Protein AF-A0A813GCQ0-F1 (afdb_monomer_lite)

Structure (mmCIF, N/CA/C/O backbone):
data_AF-A0A813GCQ0-F1
#
_entry.id   AF-A0A813GCQ0-F1
#
loop_
_atom_site.group_PDB
_atom_site.id
_atom_site.type_symbol
_atom_site.label_atom_id
_atom_site.label_alt_id
_atom_site.label_comp_id
_atom_site.label_asym_id
_atom_site.label_entity_id
_atom_site.label_seq_id
_atom_site.pdbx_PDB_ins_code
_atom_site.Cartn_x
_atom_site.Cartn_y
_atom_site.Cartn_z
_atom_site.occupancy
_atom_site.B_iso_or_equiv
_atom_site.auth_seq_id
_atom_site.auth_comp_id
_atom_site.auth_asym_id
_atom_site.auth_atom_id
_atom_site.pdbx_PDB_model_num
ATOM 1 N N . ASP A 1 1 ? -28.376 -13.757 7.337 1.00 57.03 1 ASP A N 1
ATOM 2 C CA . ASP A 1 1 ? -27.188 -14.493 6.853 1.00 57.03 1 ASP A CA 1
ATOM 3 C C . ASP A 1 1 ? -27.059 -15.807 7.629 1.00 57.03 1 ASP A C 1
ATOM 5 O O . ASP A 1 1 ? -27.236 -15.812 8.843 1.00 57.03 1 ASP A O 1
ATOM 9 N N . ARG A 1 2 ? -26.831 -16.927 6.934 1.00 38.94 2 ARG A N 1
ATOM 10 C CA . ARG A 1 2 ? -26.766 -18.292 7.493 1.00 38.94 2 ARG A CA 1
ATOM 11 C C . ARG A 1 2 ? -25.632 -18.445 8.514 1.00 38.94 2 ARG A C 1
ATOM 13 O O . ARG A 1 2 ? -25.775 -19.207 9.463 1.00 38.94 2 ARG A O 1
ATOM 20 N N . ARG A 1 3 ? -24.556 -17.673 8.347 1.00 41.66 3 ARG A N 1
ATOM 21 C CA . ARG A 1 3 ? -23.401 -17.638 9.250 1.00 41.66 3 ARG A CA 1
ATOM 22 C C . ARG A 1 3 ? -23.733 -17.017 10.609 1.00 41.66 3 ARG A C 1
ATOM 24 O O . ARG A 1 3 ? -23.455 -17.623 11.634 1.00 41.66 3 ARG A O 1
ATOM 31 N N . VAL A 1 4 ? -24.457 -15.896 10.604 1.00 43.72 4 VAL A N 1
ATOM 32 C CA . VAL A 1 4 ? -24.939 -15.216 11.823 1.00 43.72 4 VAL A CA 1
ATOM 33 C C . VAL A 1 4 ? -25.852 -16.133 12.648 1.00 43.72 4 VAL A C 1
ATOM 35 O O . VAL A 1 4 ? -25.786 -16.154 13.873 1.00 43.72 4 VAL A O 1
ATOM 38 N N . ARG A 1 5 ? -26.680 -16.948 11.979 1.00 46.12 5 ARG A N 1
ATOM 39 C CA . ARG A 1 5 ? -27.551 -17.934 12.643 1.00 46.12 5 ARG A CA 1
ATOM 40 C C . ARG A 1 5 ? -26.760 -19.043 13.343 1.00 46.12 5 ARG A C 1
ATOM 42 O O . ARG A 1 5 ? -27.151 -19.475 14.425 1.00 46.12 5 ARG A O 1
ATOM 49 N N . GLN A 1 6 ? -25.669 -19.496 12.728 1.00 47.28 6 GLN A N 1
ATOM 50 C CA . GLN A 1 6 ? -24.802 -20.537 13.274 1.00 47.28 6 GLN A CA 1
ATOM 51 C C . GLN A 1 6 ? -24.020 -20.016 14.487 1.00 47.28 6 GLN A C 1
ATOM 53 O O . GLN A 1 6 ? -24.093 -20.613 15.557 1.00 47.28 6 GLN A O 1
ATOM 58 N N . GLU A 1 7 ? -23.383 -18.850 14.353 1.00 47.50 7 GLU A N 1
ATOM 59 C CA . GLU A 1 7 ? -22.634 -18.188 15.431 1.00 47.50 7 GLU A CA 1
ATOM 60 C C . GLU A 1 7 ? -23.537 -17.914 16.649 1.00 47.50 7 GLU A C 1
ATOM 62 O O . GLU A 1 7 ? -23.169 -18.223 17.782 1.00 47.50 7 GLU A O 1
ATOM 67 N N . TRP A 1 8 ? -24.775 -17.458 16.427 1.00 48.12 8 TRP A N 1
ATOM 68 C CA . TRP A 1 8 ? -25.765 -17.273 17.494 1.0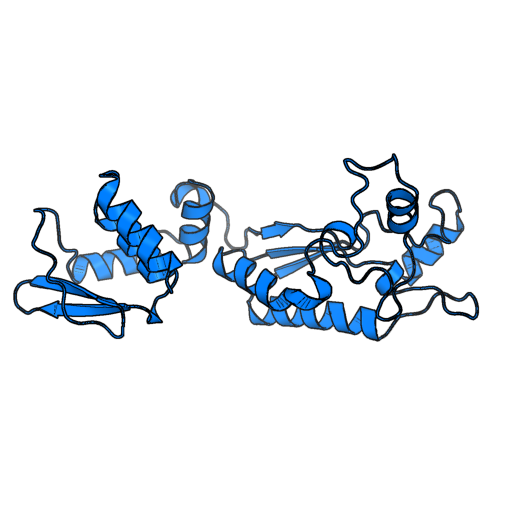0 48.12 8 TRP A CA 1
ATOM 69 C C . TRP A 1 8 ? -26.169 -18.583 18.189 1.00 48.12 8 TRP A C 1
ATOM 71 O O . TRP A 1 8 ? -26.258 -18.648 19.418 1.00 48.12 8 TRP A O 1
ATOM 81 N N . SER A 1 9 ? -26.400 -19.649 17.417 1.00 48.00 9 SER A N 1
ATOM 82 C CA . SER A 1 9 ? -26.751 -20.964 17.965 1.00 48.00 9 SER A CA 1
ATOM 83 C C . SER A 1 9 ? -25.602 -21.603 18.750 1.00 48.00 9 SER A C 1
ATOM 85 O O . SER A 1 9 ? -25.854 -22.393 19.664 1.00 48.00 9 SER A O 1
ATOM 87 N N . ASP A 1 10 ? -24.357 -21.298 18.397 1.00 47.69 10 ASP A N 1
ATOM 88 C CA . ASP A 1 10 ? -23.161 -21.825 19.053 1.00 47.69 10 ASP A CA 1
ATOM 89 C C . ASP A 1 10 ? -22.858 -21.053 20.349 1.00 47.69 10 ASP A C 1
ATOM 91 O O . ASP A 1 10 ? -22.583 -21.667 21.382 1.00 47.69 10 ASP A O 1
ATOM 95 N N . LEU A 1 11 ? -23.073 -19.733 20.353 1.00 47.59 11 LEU A N 1
ATOM 96 C CA . LEU A 1 11 ? -23.010 -18.878 21.548 1.00 47.59 11 LEU A CA 1
ATOM 97 C C . LEU A 1 11 ? -24.046 -19.265 22.613 1.00 47.59 11 LEU A C 1
ATOM 99 O O . LEU A 1 11 ? -23.741 -19.277 23.803 1.00 47.59 11 LEU A O 1
ATOM 103 N N . ARG A 1 12 ? -25.264 -19.642 22.201 1.00 45.62 12 ARG A N 1
ATOM 104 C CA . ARG A 1 12 ? -26.314 -20.112 23.123 1.00 45.62 12 ARG A CA 1
ATOM 105 C C . ARG A 1 12 ? -25.971 -21.445 23.795 1.00 45.62 12 ARG A C 1
ATOM 107 O O . ARG A 1 12 ? -26.449 -21.710 24.894 1.00 45.62 12 ARG A O 1
ATOM 114 N N . ARG A 1 13 ? -25.191 -22.295 23.120 1.00 44.44 13 ARG A N 1
ATOM 115 C CA . ARG A 1 13 ? -24.854 -23.655 23.574 1.00 44.44 13 ARG A CA 1
ATOM 116 C C . ARG A 1 13 ? -23.593 -23.721 24.432 1.00 44.44 13 ARG A C 1
ATOM 118 O O . ARG A 1 13 ? -23.454 -24.672 25.191 1.00 44.44 13 ARG A O 1
ATOM 125 N N . SER A 1 14 ? -22.696 -22.742 24.336 1.00 41.06 14 SER A N 1
ATOM 126 C CA . SER A 1 14 ? -21.389 -22.790 25.003 1.00 41.06 14 SER A CA 1
ATOM 127 C C . SER A 1 14 ? -21.430 -22.499 26.508 1.00 41.06 14 SER A C 1
ATOM 129 O O . SER A 1 14 ? -20.456 -22.780 27.199 1.00 41.06 14 SER A O 1
ATOM 131 N N . GLY A 1 15 ? -22.518 -21.918 27.031 1.00 37.12 15 GLY A N 1
ATOM 132 C CA . GLY A 1 15 ? -22.638 -21.546 28.450 1.00 37.12 15 GLY A CA 1
ATOM 133 C C . GLY A 1 15 ? -21.629 -20.485 28.926 1.00 37.12 15 GLY A C 1
ATOM 134 O O . GLY A 1 15 ? -21.609 -20.141 30.104 1.00 37.12 15 GLY A O 1
ATOM 135 N N . LEU A 1 16 ? -20.808 -19.945 28.021 1.00 32.59 16 LEU A N 1
ATOM 136 C CA . LEU A 1 16 ? -19.696 -19.032 28.288 1.00 32.59 16 LEU A CA 1
ATOM 137 C C . LEU A 1 16 ? -20.130 -17.563 28.179 1.00 32.59 16 LEU A C 1
ATOM 139 O O . LEU A 1 16 ? -19.500 -16.801 27.455 1.00 32.59 16 LEU A O 1
ATOM 143 N N . ILE A 1 17 ? -21.227 -17.137 28.821 1.00 37.31 17 ILE A N 1
ATOM 144 C CA . ILE A 1 17 ? -21.676 -15.734 28.707 1.00 37.31 17 ILE A CA 1
ATOM 145 C C . ILE A 1 17 ? -22.359 -15.216 29.984 1.00 37.31 17 ILE A C 1
ATOM 147 O O . ILE A 1 17 ? -23.406 -15.713 30.391 1.00 37.31 17 ILE A O 1
ATOM 151 N N . GLY A 1 18 ? -21.828 -14.119 30.539 1.00 38.91 18 GLY A N 1
ATOM 152 C CA . GLY A 1 18 ? -22.625 -13.114 31.250 1.00 38.91 18 GLY A CA 1
ATOM 153 C C . GLY A 1 18 ? -23.275 -12.179 30.222 1.00 38.91 18 GLY A C 1
ATOM 154 O O . GLY A 1 18 ? -22.573 -11.535 29.444 1.00 38.91 18 GLY A O 1
ATOM 155 N N . ALA A 1 19 ? -24.609 -12.156 30.175 1.00 40.66 19 ALA A N 1
ATOM 156 C CA . ALA A 1 19 ? -25.432 -11.727 29.033 1.00 40.66 19 ALA A CA 1
ATOM 157 C C . ALA A 1 19 ? -25.171 -10.315 28.449 1.00 40.66 19 ALA A C 1
ATOM 159 O O . ALA A 1 19 ? -25.530 -10.059 27.303 1.00 40.66 19 ALA A O 1
ATOM 160 N N . GLY A 1 20 ? -24.538 -9.394 29.181 1.00 38.97 20 GLY A N 1
ATOM 161 C CA . GLY A 1 20 ? -24.431 -7.987 28.768 1.00 38.97 20 GLY A CA 1
ATOM 162 C C . GLY A 1 20 ? -23.357 -7.671 27.717 1.00 38.97 20 GLY A C 1
ATOM 163 O O . GLY A 1 20 ? -23.578 -6.835 26.843 1.00 38.97 20 GLY A O 1
ATOM 164 N N . ALA A 1 21 ? -22.192 -8.323 27.770 1.00 38.59 21 ALA A N 1
ATOM 165 C CA . ALA A 1 21 ? -21.027 -7.891 26.985 1.00 38.59 21 ALA A CA 1
ATOM 166 C C . ALA A 1 21 ? -21.119 -8.265 25.494 1.00 38.59 21 ALA A C 1
ATOM 168 O O . ALA A 1 21 ? -20.675 -7.511 24.632 1.00 38.59 21 ALA A O 1
ATOM 169 N N . ILE A 1 22 ? -21.742 -9.404 25.183 1.00 40.59 22 ILE A N 1
ATOM 170 C CA . ILE A 1 22 ? -21.820 -9.929 23.811 1.00 40.59 22 ILE A CA 1
ATOM 171 C C . ILE A 1 22 ? -23.062 -9.409 23.069 1.00 40.59 22 ILE A C 1
ATOM 173 O O . ILE A 1 22 ? -23.011 -9.202 21.860 1.00 40.59 22 ILE A O 1
ATOM 177 N N . ILE A 1 23 ? -24.154 -9.085 23.771 1.00 42.75 23 ILE A N 1
ATOM 178 C CA . ILE A 1 23 ? -25.283 -8.360 23.158 1.00 42.75 23 ILE A CA 1
ATOM 179 C C . ILE A 1 23 ? -24.828 -6.958 22.726 1.00 42.75 23 ILE A C 1
ATOM 181 O O . ILE A 1 23 ? -25.130 -6.529 21.615 1.00 42.75 23 ILE A O 1
ATOM 185 N N . LYS A 1 24 ? -24.007 -6.288 23.549 1.00 47.59 24 LYS A N 1
ATOM 186 C CA . LYS A 1 24 ? -23.341 -5.026 23.187 1.00 47.59 24 LYS A CA 1
ATOM 187 C C . LYS A 1 24 ? -22.472 -5.177 2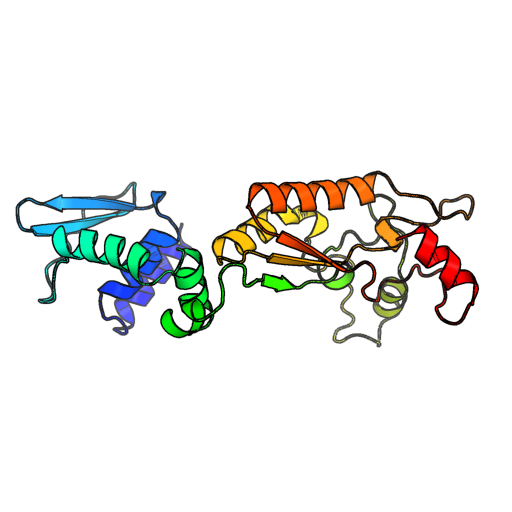1.928 1.00 47.59 24 LYS A C 1
ATOM 189 O O . LYS A 1 24 ? -22.493 -4.305 21.071 1.00 47.59 24 LYS A O 1
ATOM 194 N N . HIS A 1 25 ? -21.761 -6.297 21.796 1.00 45.44 25 HIS A N 1
ATOM 195 C CA . HIS A 1 25 ? -20.908 -6.624 20.648 1.00 45.44 25 HIS A CA 1
ATOM 196 C C . HIS A 1 25 ? -21.705 -6.821 19.341 1.00 45.44 25 HIS A C 1
ATOM 198 O O . HIS A 1 25 ? -21.371 -6.220 18.325 1.00 45.44 25 HIS A O 1
ATOM 204 N N . LEU A 1 26 ? -22.813 -7.571 19.378 1.00 45.56 26 LEU A N 1
ATOM 205 C CA . LEU A 1 26 ? -23.649 -7.849 18.197 1.00 45.56 26 LEU A CA 1
ATOM 206 C C . LEU A 1 26 ? -24.415 -6.620 17.682 1.00 45.56 26 LEU A C 1
ATOM 208 O O . LEU A 1 26 ? -24.592 -6.463 16.473 1.00 45.56 26 LEU A O 1
ATOM 212 N N . LEU A 1 27 ? -24.845 -5.738 18.588 1.00 46.66 27 LEU A N 1
ATOM 213 C CA . LEU A 1 27 ? -25.537 -4.495 18.234 1.00 46.66 27 LEU A CA 1
ATOM 214 C C . LEU A 1 27 ? -24.598 -3.455 17.604 1.00 46.66 27 LEU A C 1
ATOM 216 O O . LEU A 1 27 ? -25.033 -2.695 16.742 1.00 46.66 27 LEU A O 1
ATOM 220 N N . LEU A 1 28 ? -23.319 -3.442 17.999 1.00 44.94 28 LEU A N 1
ATOM 221 C CA . LEU A 1 28 ? -22.308 -2.537 17.443 1.00 44.94 28 LEU A CA 1
ATOM 222 C C . LEU A 1 28 ? -21.855 -2.949 16.037 1.00 44.94 28 LEU A C 1
ATOM 224 O O . LEU A 1 28 ? -21.635 -2.083 15.197 1.00 44.94 28 LEU A O 1
ATOM 228 N N . GLU A 1 29 ? -21.734 -4.249 15.759 1.00 42.38 29 GLU A N 1
ATOM 229 C CA . GLU A 1 29 ? -21.274 -4.714 14.444 1.00 42.38 29 GLU A CA 1
ATOM 230 C C . GLU A 1 29 ? -22.333 -4.586 13.341 1.00 42.38 29 GLU A C 1
ATOM 232 O O . GLU A 1 29 ? -21.984 -4.413 12.173 1.00 42.38 29 GLU A O 1
ATOM 237 N N . ARG A 1 30 ? -23.631 -4.703 13.668 1.00 46.38 30 ARG A N 1
ATOM 238 C CA . ARG A 1 30 ? -24.722 -4.668 12.672 1.00 46.38 30 ARG A CA 1
ATOM 239 C C . ARG A 1 30 ? -25.983 -3.982 13.214 1.00 46.38 30 ARG A C 1
ATOM 241 O O . ARG A 1 30 ? -27.009 -4.648 13.367 1.00 46.38 30 ARG A O 1
ATOM 248 N N . PRO A 1 31 ? -25.961 -2.656 13.438 1.00 45.19 31 PRO A N 1
ATOM 249 C CA . PRO A 1 31 ? -27.061 -1.936 14.089 1.00 45.19 31 PRO A CA 1
ATOM 250 C C . PRO A 1 31 ? -28.399 -2.047 13.342 1.00 45.19 31 PRO A C 1
ATOM 252 O O . PRO A 1 31 ? -29.451 -2.089 13.965 1.00 45.19 31 PRO A O 1
ATOM 255 N N . ASN A 1 32 ? -28.374 -2.190 12.013 1.00 46.56 32 ASN A N 1
ATOM 256 C CA . ASN A 1 32 ? -29.586 -2.257 11.186 1.00 46.56 32 ASN A CA 1
ATOM 257 C C . ASN A 1 32 ? -30.177 -3.672 11.052 1.00 46.56 32 ASN A C 1
ATOM 259 O O . ASN A 1 32 ? -31.209 -3.851 10.409 1.00 46.56 32 ASN A O 1
ATOM 263 N N . ALA A 1 33 ? -29.513 -4.695 11.600 1.00 44.81 33 ALA A N 1
ATOM 264 C CA . ALA A 1 33 ? -30.007 -6.071 11.559 1.00 44.81 33 ALA A CA 1
ATOM 265 C C . ALA A 1 33 ? -30.985 -6.384 12.705 1.00 44.81 33 ALA A C 1
ATOM 267 O O . ALA A 1 33 ? -31.605 -7.453 12.690 1.00 44.81 33 ALA A O 1
ATOM 268 N N . PHE A 1 34 ? -31.128 -5.470 13.675 1.00 51.16 34 PHE A N 1
ATOM 269 C CA . PHE A 1 34 ? -31.873 -5.702 14.906 1.00 51.16 34 PHE A CA 1
ATOM 270 C C . PHE A 1 34 ? -32.824 -4.544 15.256 1.00 51.16 34 PHE A C 1
ATOM 272 O O . PHE A 1 34 ? -32.435 -3.382 15.239 1.00 51.16 34 PHE A O 1
ATOM 279 N N . GLU A 1 35 ? -34.062 -4.872 15.627 1.00 49.00 35 GLU A N 1
ATOM 280 C CA . GLU A 1 35 ? -35.031 -3.970 16.259 1.00 49.00 35 GLU A CA 1
ATOM 281 C C . GLU A 1 35 ? -35.033 -4.215 17.770 1.00 49.00 35 GLU A C 1
ATOM 283 O O . GLU A 1 35 ? -35.153 -5.355 18.219 1.00 49.00 35 GLU A O 1
ATOM 288 N N . ILE A 1 36 ? -34.910 -3.153 18.565 1.00 51.84 36 ILE A N 1
ATOM 289 C CA . ILE A 1 36 ? -34.960 -3.231 20.028 1.00 51.84 36 ILE A CA 1
ATOM 290 C C . ILE A 1 36 ? -36.237 -2.539 20.489 1.00 51.84 36 ILE A C 1
ATOM 292 O O . ILE A 1 36 ? -36.445 -1.367 20.176 1.00 51.84 36 ILE A O 1
ATOM 296 N N . SER A 1 37 ? -37.081 -3.244 21.241 1.00 46.72 37 SER A N 1
ATOM 297 C CA . SER A 1 37 ? -38.286 -2.666 21.835 1.00 46.72 37 SER A CA 1
ATOM 298 C C . SER A 1 37 ? -38.324 -2.905 23.341 1.00 46.72 37 SER A C 1
ATOM 300 O O . SER A 1 37 ? -37.862 -3.932 23.839 1.00 46.72 37 SER A O 1
ATOM 302 N N . ASN A 1 38 ? -38.828 -1.915 24.072 1.00 45.19 38 ASN A N 1
ATOM 303 C CA . ASN A 1 38 ? -38.954 -1.963 25.523 1.00 45.19 38 ASN A CA 1
ATOM 304 C C . ASN A 1 38 ? -40.437 -2.026 25.874 1.00 45.19 38 ASN A C 1
ATOM 306 O O . ASN A 1 38 ? -41.187 -1.102 25.557 1.00 45.19 38 ASN A O 1
ATOM 310 N N . GLU A 1 39 ? -40.857 -3.105 26.524 1.00 47.50 39 GLU A N 1
ATOM 311 C CA . GLU A 1 39 ? -42.224 -3.238 27.013 1.00 47.50 39 GLU A CA 1
ATOM 312 C C . GLU A 1 39 ? -42.411 -2.468 28.326 1.00 47.50 39 GLU A C 1
ATOM 314 O O . GLU A 1 39 ? -41.485 -2.306 29.124 1.00 47.50 39 GLU A O 1
ATOM 319 N N . ALA A 1 40 ? -43.644 -2.024 28.593 1.00 39.97 40 ALA A N 1
ATOM 320 C CA . ALA A 1 40 ? -44.000 -1.292 29.815 1.00 39.97 40 ALA A CA 1
ATOM 321 C C . ALA A 1 40 ? -43.742 -2.089 31.115 1.00 39.97 40 ALA A C 1
ATOM 323 O O . ALA A 1 40 ? -43.724 -1.522 32.203 1.00 39.97 40 ALA A O 1
ATOM 324 N N . THR A 1 41 ? -43.524 -3.400 30.998 1.00 43.34 41 THR A N 1
ATOM 325 C CA . THR A 1 41 ? -43.173 -4.339 32.072 1.00 43.34 41 THR A CA 1
ATOM 326 C C . THR A 1 41 ? -41.687 -4.307 32.453 1.00 43.34 41 THR A C 1
ATOM 328 O O . THR A 1 41 ? -41.294 -4.993 33.392 1.00 43.34 41 THR A O 1
ATOM 331 N N . GLY A 1 42 ? -40.857 -3.522 31.755 1.00 41.81 42 GLY A N 1
ATOM 332 C CA . GLY A 1 42 ? -39.402 -3.472 31.951 1.00 41.81 42 GLY A CA 1
ATOM 333 C C . GLY A 1 42 ? -38.640 -4.546 31.170 1.00 41.81 42 GLY A C 1
ATOM 334 O O . GLY A 1 42 ? -37.420 -4.632 31.267 1.00 41.81 42 GLY A O 1
ATOM 335 N N . GLN A 1 43 ? -39.335 -5.354 30.372 1.00 39.25 43 GLN A N 1
ATOM 336 C CA . GLN A 1 43 ? -38.724 -6.385 29.547 1.00 39.25 43 GLN A CA 1
ATOM 337 C C . GLN A 1 43 ? -38.232 -5.782 28.220 1.00 39.25 43 GLN A C 1
ATOM 339 O O . GLN A 1 43 ? -39.008 -5.186 27.472 1.00 39.25 43 GLN A O 1
ATOM 344 N N . THR A 1 44 ? -36.938 -5.931 27.922 1.00 43.25 44 THR A N 1
ATOM 345 C CA . THR A 1 44 ? -36.359 -5.542 26.625 1.00 43.25 44 THR A CA 1
ATOM 346 C C . THR A 1 44 ? -36.363 -6.734 25.676 1.00 43.25 44 THR A C 1
ATOM 348 O O . THR A 1 44 ? -35.818 -7.796 25.992 1.00 43.25 44 THR A O 1
ATOM 351 N N . THR A 1 45 ? -36.935 -6.555 24.490 1.00 46.66 45 THR A N 1
ATOM 352 C CA . THR A 1 45 ? -36.929 -7.545 23.413 1.00 46.66 45 THR A CA 1
ATOM 353 C C . THR A 1 45 ? -36.013 -7.069 22.286 1.00 46.66 45 THR A C 1
ATOM 355 O O . THR A 1 45 ? -36.033 -5.906 21.885 1.00 46.66 45 THR A O 1
ATOM 358 N N . VAL A 1 46 ? -35.161 -7.971 21.795 1.00 47.22 46 VAL A N 1
ATOM 359 C CA . VAL A 1 46 ? -34.280 -7.732 20.644 1.00 47.22 46 VAL A CA 1
ATOM 360 C C . VAL A 1 46 ? -34.716 -8.677 19.534 1.00 47.22 46 VAL A C 1
ATOM 362 O O . VAL A 1 46 ? -34.742 -9.895 19.723 1.00 47.22 46 VAL A O 1
ATOM 365 N N . ARG A 1 47 ? -35.075 -8.121 18.382 1.00 48.84 47 ARG A N 1
ATOM 366 C CA . ARG A 1 47 ? -35.637 -8.830 17.235 1.00 48.84 47 ARG A CA 1
ATOM 367 C C . ARG A 1 47 ? -34.693 -8.726 16.048 1.00 48.84 47 ARG A C 1
ATOM 369 O O . ARG A 1 47 ? -34.199 -7.649 15.759 1.00 48.84 47 ARG A O 1
ATOM 376 N N . LEU A 1 48 ? -34.476 -9.821 15.325 1.00 45.81 48 LEU A N 1
ATOM 377 C CA . LEU A 1 48 ? -33.846 -9.766 14.004 1.00 45.81 48 LEU A CA 1
ATOM 378 C C . LEU A 1 48 ? -34.889 -9.283 12.984 1.00 45.81 48 LEU A C 1
ATOM 380 O O . LEU A 1 48 ? -35.986 -9.847 12.923 1.00 45.81 48 LEU A O 1
ATOM 384 N N . VAL A 1 49 ? -34.575 -8.266 12.184 1.00 46.31 49 VAL A N 1
ATOM 385 C CA . VAL A 1 49 ? -35.528 -7.700 11.211 1.00 46.31 49 VAL A CA 1
ATOM 386 C C . VAL A 1 49 ? -35.959 -8.789 10.207 1.00 46.31 49 VAL A C 1
ATOM 388 O O . VAL A 1 49 ? -35.135 -9.280 9.435 1.00 46.31 49 VAL A O 1
ATOM 391 N N . GLY A 1 50 ? -37.243 -9.193 10.236 1.00 44.38 50 GLY A N 1
ATOM 392 C CA . GLY A 1 50 ? -37.846 -10.168 9.305 1.00 44.38 50 GLY A CA 1
ATOM 393 C C . GLY A 1 50 ? -38.378 -11.501 9.876 1.00 44.38 50 GLY A C 1
ATOM 394 O O . GLY A 1 50 ? -38.892 -12.301 9.099 1.00 44.38 50 GLY A O 1
ATOM 395 N N . GLU A 1 51 ? -38.308 -11.768 11.188 1.00 41.38 51 GLU A N 1
ATOM 396 C CA . GLU A 1 51 ? -38.851 -13.001 11.819 1.00 41.38 51 GLU A CA 1
ATOM 397 C C . GLU A 1 51 ? -39.835 -12.715 12.981 1.00 41.38 51 GLU A C 1
ATOM 399 O O . GLU A 1 51 ? -39.935 -11.580 13.446 1.00 41.38 51 GLU A O 1
ATOM 404 N N . ALA A 1 52 ? -40.611 -13.717 13.423 1.00 35.25 52 ALA A N 1
ATOM 405 C CA . ALA A 1 52 ? -41.617 -13.607 14.497 1.00 35.25 52 ALA A CA 1
ATOM 406 C C . ALA A 1 52 ? -41.004 -13.611 15.919 1.00 35.25 52 ALA A C 1
ATOM 408 O O . ALA A 1 52 ? -39.920 -14.149 16.130 1.00 35.25 52 ALA A O 1
ATOM 409 N N . GLU A 1 53 ? -41.712 -12.993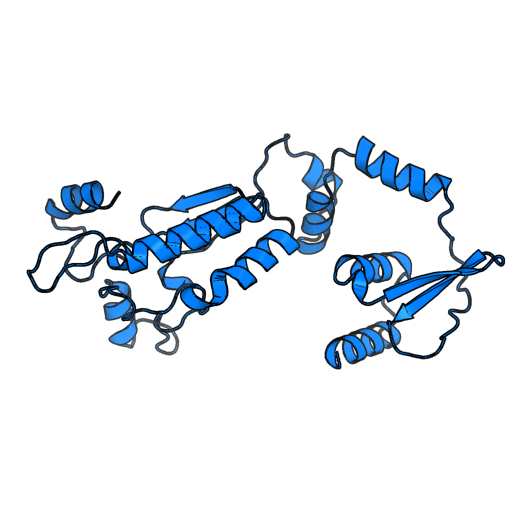 16.875 1.00 33.03 53 GLU A N 1
ATOM 410 C CA . GLU A 1 53 ? -41.277 -12.688 18.251 1.00 33.03 53 GLU A CA 1
ATOM 411 C C . GLU A 1 53 ? -40.685 -13.872 19.035 1.00 33.03 53 GLU A C 1
ATOM 413 O O . GLU A 1 53 ? -41.251 -14.964 19.096 1.00 33.03 53 GLU A O 1
ATOM 418 N N . LEU A 1 54 ? -39.569 -13.616 19.726 1.00 35.41 54 LEU A N 1
ATOM 419 C CA . LEU A 1 54 ? -38.963 -14.521 20.703 1.00 35.41 54 LEU A CA 1
ATOM 420 C C . LEU A 1 54 ? -38.795 -13.778 22.032 1.00 35.41 54 LEU A C 1
ATOM 422 O O . LEU A 1 54 ? -37.886 -12.966 22.197 1.00 35.41 54 LEU A O 1
ATOM 426 N N . ALA A 1 55 ? -39.677 -14.068 22.989 1.00 31.06 55 ALA A N 1
ATOM 427 C CA . ALA A 1 55 ? -39.632 -13.487 24.326 1.00 31.06 55 ALA A CA 1
ATOM 428 C C . ALA A 1 55 ? -38.387 -13.966 25.097 1.00 31.06 55 ALA A C 1
ATOM 430 O O . ALA A 1 55 ? -38.209 -15.161 25.352 1.00 31.06 55 ALA A O 1
ATOM 431 N N . VAL A 1 56 ? -37.529 -13.030 25.506 1.00 35.41 56 VAL A N 1
ATOM 432 C CA . VAL A 1 56 ? -36.403 -13.301 26.410 1.00 35.41 56 VAL A CA 1
ATOM 433 C C . VAL A 1 56 ? -36.934 -13.272 27.840 1.00 35.41 56 VAL A C 1
ATOM 435 O O . VAL A 1 56 ? -37.192 -12.200 28.377 1.00 35.41 56 VAL A O 1
ATOM 438 N N . ARG A 1 57 ? -37.145 -14.440 28.459 1.00 29.61 57 ARG A N 1
ATOM 439 C CA . ARG A 1 57 ? -37.505 -14.528 29.885 1.00 29.61 57 ARG A CA 1
ATOM 440 C C . ARG A 1 57 ? -36.289 -14.243 30.765 1.00 29.61 57 ARG A C 1
ATOM 442 O O . ARG A 1 57 ? -35.220 -14.805 30.544 1.00 29.61 57 ARG A O 1
ATOM 449 N N . GLU A 1 58 ? -36.503 -13.384 31.757 1.00 29.92 58 GLU A N 1
ATOM 450 C CA . GLU A 1 58 ? -35.518 -12.884 32.716 1.00 29.92 58 GLU A CA 1
ATOM 451 C C . GLU A 1 58 ? -34.600 -13.970 33.301 1.00 29.92 58 GLU A C 1
ATOM 453 O O . GLU A 1 58 ? -35.049 -14.910 33.961 1.00 29.92 58 GLU A O 1
ATOM 458 N N . SER A 1 59 ? -33.288 -13.760 33.178 1.00 29.69 59 SER A N 1
ATOM 459 C CA . SER A 1 59 ? -32.347 -14.140 34.230 1.00 29.69 59 SER A CA 1
ATOM 460 C C . SER A 1 59 ? -32.155 -12.926 35.135 1.00 29.69 59 SER A C 1
ATOM 462 O O . SER A 1 59 ? -31.750 -11.871 34.649 1.00 29.69 59 SER A O 1
ATOM 464 N N . LYS A 1 60 ? -32.448 -13.066 36.435 1.00 29.42 60 LYS A N 1
ATOM 465 C CA . LYS A 1 60 ? -32.218 -12.037 37.465 1.00 29.42 60 LYS A CA 1
ATOM 466 C C . LYS A 1 60 ? -30.818 -11.425 37.318 1.00 29.42 60 LYS A C 1
ATOM 468 O O . LYS A 1 60 ? -29.830 -12.075 37.648 1.00 29.42 60 LYS A O 1
ATOM 473 N N . GLY A 1 61 ? -30.749 -10.188 36.829 1.00 25.88 61 GLY A N 1
ATOM 474 C CA . GLY A 1 61 ? -29.485 -9.499 36.580 1.00 25.88 61 GLY A CA 1
ATOM 475 C C . GLY A 1 61 ? -29.630 -8.219 35.756 1.00 25.88 61 GLY A C 1
ATOM 476 O O . GLY A 1 61 ? -29.217 -8.198 34.607 1.00 25.88 61 GLY A O 1
ATOM 477 N N . GLY A 1 62 ? -30.198 -7.175 36.373 1.00 28.11 62 GLY A N 1
ATOM 478 C CA . GLY A 1 62 ? -29.923 -5.752 36.111 1.00 28.11 62 GLY A CA 1
ATOM 479 C C . GLY A 1 62 ? -30.222 -5.181 34.718 1.00 28.11 62 GLY A C 1
ATOM 480 O O . GLY A 1 62 ? -29.361 -5.184 33.845 1.00 28.11 62 GLY A O 1
ATOM 481 N N . ILE A 1 63 ? -31.392 -4.554 34.569 1.00 29.78 63 ILE A N 1
ATOM 482 C CA . ILE A 1 63 ? -31.680 -3.587 33.497 1.00 29.78 63 ILE A CA 1
ATOM 483 C C . ILE A 1 63 ? -30.924 -2.289 33.805 1.00 29.78 63 ILE A C 1
ATOM 485 O O . ILE A 1 63 ? -30.987 -1.798 34.933 1.00 29.78 63 ILE A O 1
ATOM 489 N N . MET A 1 64 ? -30.230 -1.726 32.813 1.00 33.31 64 MET A N 1
ATOM 490 C CA . MET A 1 64 ? -29.673 -0.378 32.925 1.00 33.31 64 MET A CA 1
ATOM 491 C C . MET A 1 64 ? -30.762 0.661 32.641 1.00 33.31 64 MET A C 1
ATOM 493 O O . MET A 1 64 ? -31.345 0.678 31.561 1.00 33.31 64 MET A O 1
ATOM 497 N N . ASN A 1 65 ? -31.054 1.508 33.622 1.00 38.44 65 ASN A N 1
ATOM 498 C CA . ASN A 1 65 ? -32.048 2.574 33.541 1.00 38.44 65 ASN A CA 1
ATOM 499 C C . ASN A 1 65 ? -31.529 3.804 32.759 1.00 38.44 65 ASN A C 1
ATOM 501 O O . ASN A 1 65 ? -30.361 3.883 32.374 1.00 38.44 65 ASN A O 1
ATOM 505 N N . SER A 1 66 ? -32.400 4.788 32.515 1.00 33.12 66 SER A N 1
ATOM 506 C CA . SER A 1 66 ? -32.080 6.022 31.776 1.00 33.12 66 SER A CA 1
ATOM 507 C C . SER A 1 66 ? -30.943 6.836 32.409 1.00 33.12 66 SER A C 1
ATOM 509 O O . SER A 1 66 ? -30.175 7.478 31.697 1.00 33.12 66 SER A O 1
ATOM 511 N N . GLU A 1 67 ? -30.776 6.759 33.727 1.00 35.38 67 GLU A N 1
ATOM 512 C CA . GLU A 1 67 ? -29.677 7.372 34.479 1.00 35.38 67 GLU A CA 1
ATOM 513 C C . GLU A 1 67 ? -28.351 6.623 34.267 1.00 35.38 67 GLU A C 1
ATOM 515 O O . GLU A 1 67 ? -27.295 7.245 34.183 1.00 35.38 67 GLU A O 1
ATOM 520 N N . GLN A 1 68 ? -28.394 5.298 34.094 1.00 38.47 68 GLN A N 1
ATOM 521 C CA . GLN A 1 68 ? -27.256 4.451 33.727 1.00 38.47 68 GLN A CA 1
ATOM 522 C C . GLN A 1 68 ? -26.869 4.630 32.254 1.00 38.47 68 GLN A C 1
ATOM 524 O O . GLN A 1 68 ? -25.681 4.674 31.958 1.00 38.47 68 GLN A O 1
ATOM 529 N N . MET A 1 69 ? -27.830 4.835 31.347 1.00 38.47 69 MET A N 1
ATOM 530 C CA . MET A 1 69 ? -27.558 5.236 29.957 1.00 38.47 69 MET A CA 1
ATOM 531 C C . MET A 1 69 ? -26.952 6.639 29.878 1.00 38.47 69 MET A C 1
ATOM 533 O O . MET A 1 69 ? -25.929 6.829 29.227 1.00 38.47 69 MET A O 1
ATOM 537 N N . THR A 1 70 ? -27.493 7.592 30.639 1.00 38.09 70 THR A N 1
ATOM 538 C CA . THR A 1 70 ? -26.923 8.944 30.761 1.00 38.09 70 THR A CA 1
ATOM 539 C C . THR A 1 70 ? -25.550 8.900 31.434 1.00 38.09 70 THR A C 1
ATOM 541 O O . THR A 1 70 ? -24.670 9.672 31.081 1.00 38.09 70 THR A O 1
ATOM 544 N N . SER A 1 71 ? -25.318 7.965 32.362 1.00 38.38 71 SER A N 1
ATOM 545 C CA . SER A 1 71 ? -24.014 7.729 32.993 1.00 38.38 71 SER A CA 1
ATOM 546 C C . SER A 1 71 ? -23.025 7.026 32.070 1.00 38.38 71 SER A C 1
ATOM 548 O O . SER A 1 71 ? -21.836 7.270 32.206 1.00 38.38 71 SER A O 1
ATOM 550 N N . ILE A 1 72 ? -23.474 6.201 31.119 1.00 39.09 72 ILE A N 1
ATOM 551 C CA . ILE A 1 72 ? -22.635 5.628 30.056 1.00 39.09 72 ILE A CA 1
ATOM 552 C C . ILE A 1 72 ? -22.251 6.718 29.061 1.00 39.09 72 ILE A C 1
ATOM 554 O O . ILE A 1 72 ? -21.078 6.835 28.734 1.00 39.09 72 ILE A O 1
ATOM 558 N N . GLU A 1 73 ? -23.186 7.568 28.640 1.00 41.31 73 GLU A N 1
ATOM 559 C CA . GLU A 1 73 ? -22.902 8.729 27.786 1.00 41.31 73 GLU A CA 1
ATOM 560 C C . GLU A 1 73 ? -22.018 9.763 28.504 1.00 41.31 73 GLU A C 1
ATOM 562 O O . GLU A 1 73 ? -21.076 10.308 27.925 1.00 41.31 73 GLU A O 1
ATOM 567 N N . ALA A 1 74 ? -22.256 9.993 29.798 1.00 37.53 74 ALA A N 1
ATOM 568 C CA . ALA A 1 74 ? -21.421 10.831 30.648 1.00 37.53 74 ALA A CA 1
ATOM 569 C C . ALA A 1 74 ? -20.064 10.179 30.943 1.00 37.53 74 ALA A C 1
ATOM 571 O O . ALA A 1 74 ? -19.086 10.903 31.065 1.00 37.53 74 ALA A O 1
ATOM 572 N N . TYR A 1 75 ? -19.962 8.848 31.013 1.00 36.06 75 TYR A N 1
ATOM 573 C CA . TYR A 1 75 ? -18.701 8.107 31.121 1.00 36.06 75 TYR A CA 1
ATOM 574 C C . TYR A 1 75 ? -17.936 8.134 29.799 1.00 36.06 75 TYR A C 1
ATOM 576 O O . TYR A 1 75 ? -16.748 8.397 29.831 1.00 36.06 75 TYR A O 1
ATOM 584 N N . MET A 1 76 ? -18.583 8.019 28.637 1.00 37.44 76 MET A N 1
ATOM 585 C CA . MET A 1 76 ? -17.943 8.256 27.334 1.00 37.44 76 MET A CA 1
ATOM 586 C C . MET A 1 76 ? -17.426 9.700 27.217 1.00 37.44 76 MET A C 1
ATOM 588 O O . MET A 1 76 ? -16.342 9.935 26.692 1.00 37.44 76 MET A O 1
ATOM 592 N N . ARG A 1 77 ? -18.138 10.674 27.806 1.00 38.50 77 ARG A N 1
ATOM 593 C CA . ARG A 1 77 ? -17.664 12.065 27.955 1.00 38.50 77 ARG A CA 1
ATOM 594 C C . ARG A 1 77 ? -16.563 12.257 29.011 1.00 38.50 77 ARG A C 1
ATOM 596 O O . ARG A 1 77 ? -15.717 13.125 28.828 1.00 38.50 77 ARG A O 1
ATOM 603 N N . LYS A 1 78 ? -16.573 11.507 30.121 1.00 33.59 78 LYS A N 1
ATOM 604 C CA . LYS A 1 78 ? -15.704 11.691 31.310 1.00 33.59 78 LYS A CA 1
ATOM 605 C C . LYS A 1 78 ? -14.455 10.799 31.307 1.00 33.59 78 LYS A C 1
ATOM 607 O O . LYS A 1 78 ? -13.452 11.173 31.903 1.00 33.59 78 LYS A O 1
ATOM 612 N N . ALA A 1 79 ? -14.500 9.649 30.635 1.00 34.00 79 ALA A N 1
ATOM 613 C CA . ALA A 1 79 ? -13.380 8.732 30.410 1.00 34.00 79 ALA A CA 1
ATOM 614 C C . ALA A 1 79 ? -12.444 9.215 29.290 1.00 34.00 79 ALA A C 1
ATOM 616 O O . ALA A 1 79 ? -11.382 8.632 29.093 1.00 34.00 79 ALA A O 1
ATOM 617 N N . GLY A 1 80 ? -12.834 10.257 28.543 1.00 36.38 80 GLY A N 1
ATOM 618 C CA . GLY A 1 80 ? -12.034 10.830 27.456 1.00 36.38 80 GLY A CA 1
ATOM 619 C C . GLY A 1 80 ? -11.802 9.890 26.264 1.00 36.38 80 GLY A C 1
ATOM 620 O O . GLY A 1 80 ? -11.041 10.235 25.364 1.00 36.38 80 GLY A O 1
ATOM 621 N N . GLY A 1 81 ? -12.424 8.706 26.242 1.00 44.97 81 GLY A N 1
ATOM 622 C CA . GLY A 1 81 ? -12.246 7.695 25.202 1.00 44.97 81 GLY A CA 1
ATOM 623 C C . GLY A 1 81 ? -13.298 7.825 24.105 1.00 44.97 81 GLY A C 1
ATOM 624 O O . GLY A 1 81 ? -14.492 7.748 24.372 1.00 44.97 81 GLY A O 1
ATOM 625 N N . SER A 1 82 ? -12.862 8.017 22.860 1.00 52.66 82 SER A N 1
ATOM 626 C CA . SER A 1 82 ? -13.751 7.945 21.690 1.00 52.66 82 SER A CA 1
ATOM 627 C C . SER A 1 82 ? -14.250 6.507 21.473 1.00 52.66 82 SER A C 1
ATOM 629 O O . SER A 1 82 ? -13.565 5.571 21.869 1.00 52.66 82 SER A O 1
ATOM 631 N N . GLU A 1 83 ? -15.388 6.310 20.788 1.00 55.22 83 GLU A N 1
ATOM 632 C CA . GLU A 1 83 ? -15.916 4.993 20.343 1.00 55.22 83 GLU A CA 1
ATOM 633 C C . GLU A 1 83 ? -14.816 4.052 19.799 1.00 55.22 83 GLU A C 1
ATOM 635 O O . GLU A 1 83 ? -14.805 2.839 20.010 1.00 55.22 83 GLU A O 1
ATOM 640 N N . ARG A 1 84 ? -13.828 4.664 19.152 1.00 56.44 84 ARG A N 1
ATOM 641 C CA . ARG A 1 84 ? -12.557 4.102 18.707 1.00 56.44 84 ARG A CA 1
ATOM 642 C C . ARG A 1 84 ? -11.790 3.308 19.776 1.00 56.44 84 ARG A C 1
ATOM 644 O O . ARG A 1 84 ? -11.346 2.196 19.518 1.00 56.44 84 ARG A O 1
ATOM 651 N N . VAL A 1 85 ? -11.603 3.888 20.960 1.00 55.06 85 VAL A N 1
ATOM 652 C CA . VAL A 1 85 ? -10.859 3.320 22.096 1.00 55.06 85 VAL A CA 1
ATOM 653 C C . VAL A 1 85 ? -11.560 2.056 22.587 1.00 55.06 85 VAL A C 1
ATOM 655 O O . VAL A 1 85 ? -10.900 1.048 22.833 1.00 55.06 85 VAL A O 1
ATOM 658 N N . SER A 1 86 ? -12.894 2.062 22.623 1.00 57.94 86 SER A N 1
ATOM 659 C CA . SER A 1 86 ? -13.674 0.879 22.978 1.00 57.94 86 SER A CA 1
ATOM 660 C C . SER A 1 86 ? -13.527 -0.243 21.935 1.00 57.94 86 SER A C 1
ATOM 662 O O . SER A 1 86 ? -13.356 -1.400 22.315 1.00 57.94 86 SER A O 1
ATOM 664 N N . ARG A 1 87 ? -13.529 0.074 20.628 1.00 58.34 87 ARG A N 1
ATOM 665 C CA . ARG A 1 87 ? -13.316 -0.916 19.546 1.00 58.34 87 ARG A CA 1
ATOM 666 C C . ARG A 1 87 ? -11.920 -1.550 19.606 1.00 58.34 87 ARG A C 1
ATOM 668 O O . ARG A 1 87 ? -11.796 -2.773 19.551 1.00 58.34 87 ARG A O 1
ATOM 675 N N . LEU A 1 88 ? -10.880 -0.738 19.802 1.00 53.44 88 LEU A N 1
ATOM 676 C CA . LEU A 1 88 ? -9.497 -1.214 19.933 1.00 53.44 88 LEU A CA 1
ATOM 677 C C . LEU A 1 88 ? -9.282 -2.035 21.212 1.00 53.44 88 LEU A C 1
ATOM 679 O O . LEU A 1 88 ? -8.573 -3.040 21.182 1.00 53.44 88 LEU A O 1
ATOM 683 N N . GLY A 1 89 ? -9.915 -1.649 22.323 1.00 55.91 89 GLY A N 1
ATOM 684 C CA . GLY A 1 89 ? -9.829 -2.389 23.586 1.00 55.91 89 GLY A CA 1
ATOM 685 C C . GLY A 1 89 ? -10.371 -3.806 23.460 1.00 55.91 89 GLY A C 1
ATOM 686 O O . GLY A 1 89 ? -9.758 -4.754 23.949 1.00 55.91 89 GLY A O 1
ATOM 687 N N . VAL A 1 90 ? -11.462 -3.968 22.708 1.00 57.00 90 VAL A N 1
ATOM 688 C CA . VAL A 1 90 ? -12.016 -5.285 22.371 1.00 57.00 90 VAL A CA 1
ATOM 689 C C . VAL A 1 90 ? -11.069 -6.075 21.466 1.00 57.00 90 VAL A C 1
ATOM 691 O O . VAL A 1 90 ? -10.810 -7.241 21.751 1.00 57.00 90 VAL A O 1
ATOM 694 N N . LEU A 1 91 ? -10.522 -5.456 20.413 1.00 54.72 91 LEU A N 1
ATOM 695 C CA . LEU A 1 91 ? -9.644 -6.139 19.455 1.00 54.72 91 LEU A CA 1
ATOM 696 C C . LEU A 1 91 ? -8.374 -6.699 20.111 1.00 54.72 91 LEU A C 1
ATOM 698 O O . LEU A 1 91 ? -7.949 -7.807 19.792 1.00 54.72 91 LEU A O 1
ATOM 702 N N . PHE A 1 92 ? -7.768 -5.933 21.019 1.00 53.12 92 PHE A N 1
ATOM 703 C CA . PHE A 1 92 ? -6.487 -6.283 21.632 1.00 53.12 92 PHE A CA 1
ATOM 704 C C . PHE A 1 92 ? -6.609 -6.898 23.032 1.00 53.12 92 PHE A C 1
ATOM 706 O O . PHE A 1 92 ? -5.596 -7.289 23.607 1.00 53.12 92 PHE A O 1
ATOM 713 N N . GLY A 1 93 ? -7.818 -6.984 23.595 1.00 53.53 93 GLY A N 1
ATOM 714 C CA . GLY A 1 93 ? -8.020 -7.422 24.980 1.00 53.53 93 GLY A CA 1
ATOM 715 C C . GLY A 1 93 ? -7.370 -6.484 26.004 1.00 53.53 93 GLY A C 1
ATOM 716 O O . GLY A 1 93 ? -6.933 -6.934 27.061 1.00 53.53 93 GLY A O 1
ATOM 717 N N . ILE A 1 94 ? -7.269 -5.194 25.675 1.00 55.81 94 ILE A N 1
ATOM 718 C CA . ILE A 1 94 ? -6.639 -4.160 26.504 1.00 55.81 94 ILE A CA 1
ATOM 719 C C . ILE A 1 94 ? -7.743 -3.312 27.131 1.00 55.81 94 ILE A C 1
ATOM 721 O O . ILE A 1 94 ? -8.699 -2.927 26.458 1.00 55.81 94 ILE A O 1
ATOM 725 N N . ASP A 1 95 ? -7.620 -3.007 28.423 1.00 53.94 95 ASP A N 1
ATOM 726 C CA . ASP A 1 95 ? -8.605 -2.174 29.097 1.00 53.94 95 ASP A CA 1
ATOM 727 C C . ASP A 1 95 ? -8.619 -0.741 28.531 1.00 53.94 95 ASP A C 1
ATOM 729 O O . ASP A 1 95 ? -7.599 -0.165 28.142 1.00 53.94 95 ASP A O 1
ATOM 733 N N . GLU A 1 96 ? -9.811 -0.156 28.489 1.00 51.50 96 GLU A N 1
ATOM 734 C CA . GLU A 1 96 ? -10.052 1.178 27.939 1.00 51.50 96 GLU A CA 1
ATOM 735 C C . GLU A 1 96 ? -9.253 2.267 28.671 1.00 51.50 96 GLU A C 1
ATOM 737 O O . GLU A 1 96 ? -8.860 3.251 28.048 1.00 51.50 96 GLU A O 1
ATOM 742 N N . ALA A 1 97 ? -8.936 2.068 29.959 1.00 55.72 97 ALA A N 1
ATOM 743 C CA . ALA A 1 97 ? -8.114 2.992 30.737 1.00 55.72 97 ALA A CA 1
ATOM 744 C C . ALA A 1 97 ? -6.635 2.958 30.316 1.00 55.72 97 ALA A C 1
ATOM 746 O O . ALA A 1 97 ? -5.932 3.956 30.461 1.00 55.72 97 ALA A O 1
ATOM 747 N N . THR A 1 98 ? -6.150 1.846 29.769 1.00 60.47 98 THR A N 1
ATOM 748 C CA . THR A 1 98 ? -4.820 1.742 29.163 1.00 60.47 98 THR A CA 1
ATOM 749 C C . THR A 1 98 ? -4.785 2.443 27.804 1.00 60.47 98 THR A C 1
ATOM 751 O O . THR A 1 98 ? -3.842 3.182 27.529 1.00 60.47 98 THR A O 1
ATOM 754 N N . LEU A 1 99 ? -5.834 2.314 26.986 1.00 56.72 99 LEU A N 1
ATOM 755 C CA . LEU A 1 99 ? -5.915 2.980 25.677 1.00 56.72 99 LEU A CA 1
ATOM 756 C C . LEU A 1 99 ? -6.214 4.488 25.769 1.00 56.72 99 LEU A C 1
ATOM 758 O O . LEU A 1 99 ? -5.780 5.249 24.902 1.00 56.72 99 LEU A O 1
ATOM 762 N N . SER A 1 100 ? -6.903 4.942 26.819 1.00 55.62 100 SER A N 1
ATOM 763 C CA . SER A 1 100 ? -7.205 6.361 27.065 1.00 55.62 100 SER A CA 1
ATOM 764 C C . SER A 1 100 ? -6.083 7.129 27.775 1.00 55.62 100 SER A C 1
ATOM 766 O O . SER A 1 100 ? -6.120 8.356 27.821 1.00 55.62 100 SER A O 1
ATOM 768 N N . ARG A 1 101 ? -5.036 6.447 28.271 1.00 60.31 101 ARG A N 1
ATOM 769 C CA . ARG A 1 101 ? -3.803 7.090 28.790 1.00 60.31 101 ARG A CA 1
ATOM 770 C C . ARG A 1 101 ? -2.975 7.781 27.712 1.00 60.31 101 ARG A C 1
ATOM 772 O O . ARG A 1 101 ? -2.050 8.530 28.029 1.00 60.31 101 ARG A O 1
ATOM 779 N N . HIS A 1 102 ? -3.258 7.499 26.449 1.00 62.44 102 HIS A N 1
ATOM 780 C CA . HIS A 1 102 ? -2.551 8.106 25.339 1.00 62.44 102 HIS A CA 1
ATOM 781 C C . HIS A 1 102 ? -3.005 9.555 25.156 1.00 62.44 102 HIS A C 1
ATOM 783 O O . HIS A 1 102 ? -4.181 9.879 25.300 1.00 62.44 102 HIS A O 1
ATOM 789 N N . LYS A 1 103 ? -2.052 10.440 24.844 1.00 66.56 103 LYS A N 1
ATOM 790 C CA . LYS A 1 103 ? -2.354 11.848 24.574 1.00 66.56 103 LYS A CA 1
ATOM 791 C C . LYS A 1 103 ? -3.340 11.962 23.413 1.00 66.56 103 LYS A C 1
ATOM 793 O O . LYS A 1 103 ? -3.314 11.154 22.481 1.00 66.56 103 LYS A O 1
ATOM 798 N N . GLU A 1 104 ? -4.156 13.008 23.449 1.00 65.12 104 GLU A N 1
ATOM 799 C CA . GLU A 1 104 ? -4.951 13.408 22.295 1.00 65.12 104 GLU A CA 1
ATOM 800 C C . GLU A 1 104 ? -4.053 13.493 21.047 1.00 65.12 104 GLU A C 1
ATOM 802 O O . GLU A 1 104 ? -2.928 13.993 21.107 1.00 65.12 104 GLU A O 1
ATOM 807 N N . GLY A 1 105 ? -4.513 12.911 19.937 1.00 70.50 105 GLY A N 1
ATOM 808 C CA . GLY A 1 105 ? -3.729 12.799 18.702 1.00 70.50 105 GLY A CA 1
ATOM 809 C C . GLY A 1 105 ? -2.845 11.550 18.574 1.00 70.50 105 GLY A C 1
ATOM 810 O O . GLY A 1 105 ? -2.196 11.389 17.542 1.00 70.50 105 GLY A O 1
ATOM 811 N N . PHE A 1 106 ? -2.825 10.627 19.545 1.00 80.00 106 PHE A N 1
ATOM 812 C CA . PHE A 1 106 ? -2.099 9.361 19.382 1.00 80.00 106 PHE A CA 1
ATOM 813 C C . PHE A 1 106 ? -2.660 8.525 18.215 1.00 80.00 106 PHE A C 1
ATOM 815 O O . PHE A 1 106 ? -3.879 8.346 18.068 1.00 80.00 106 PHE A O 1
ATOM 822 N N . LEU A 1 107 ? -1.760 8.007 17.377 1.00 83.12 107 LEU A N 1
ATOM 823 C CA . LEU A 1 107 ? -2.107 7.226 16.192 1.00 83.12 107 LEU A CA 1
ATOM 824 C C . LEU A 1 107 ? -2.132 5.730 16.516 1.00 83.12 107 LEU A C 1
ATOM 826 O O . LEU A 1 107 ? -1.133 5.157 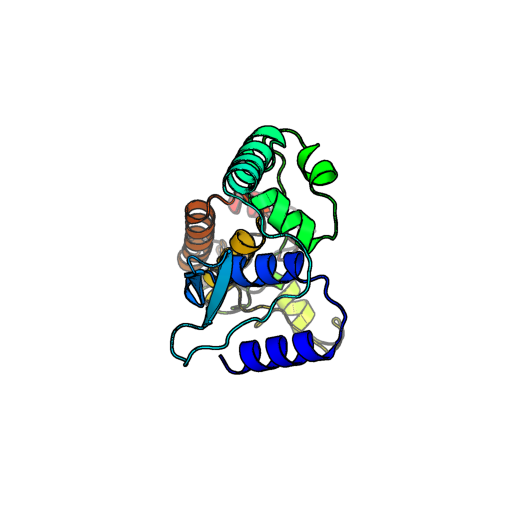16.938 1.00 83.12 107 LEU A O 1
ATOM 830 N N . TRP A 1 108 ? -3.281 5.109 16.272 1.00 83.06 108 TRP A N 1
ATOM 831 C CA . TRP A 1 108 ? -3.488 3.667 16.299 1.00 83.06 108 TRP A CA 1
ATOM 832 C C . TRP A 1 108 ? -3.826 3.237 14.878 1.00 83.06 108 TRP A C 1
ATOM 834 O O . TRP A 1 108 ? -4.841 3.675 14.332 1.00 83.06 108 TRP A O 1
ATOM 844 N N . GLY A 1 109 ? -2.989 2.390 14.289 1.00 85.75 109 GLY A N 1
ATOM 845 C CA . GLY A 1 109 ? -3.125 2.030 12.887 1.00 85.75 109 GLY A CA 1
ATOM 846 C C . GLY A 1 109 ? -2.614 0.647 12.546 1.00 85.75 109 GLY A C 1
ATOM 847 O O . GLY A 1 109 ? -1.924 0.004 13.336 1.00 85.75 109 GLY A O 1
ATOM 848 N N . ALA A 1 110 ? -2.944 0.225 11.331 1.00 88.69 110 ALA A N 1
ATOM 849 C CA . ALA A 1 110 ? -2.383 -0.954 10.688 1.00 88.69 110 ALA A CA 1
ATOM 850 C C . ALA A 1 110 ? -1.329 -0.545 9.648 1.00 88.69 110 ALA A C 1
ATOM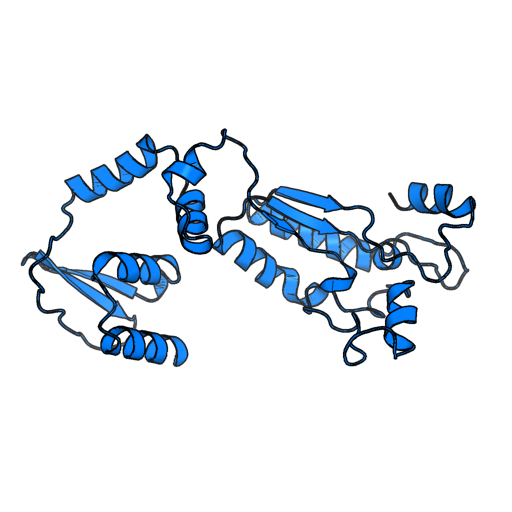 852 O O . ALA A 1 110 ? -1.282 0.606 9.205 1.00 88.69 110 ALA A O 1
ATOM 853 N N . ALA A 1 111 ? -0.471 -1.492 9.271 1.00 95.19 111 ALA A N 1
ATOM 854 C CA . ALA A 1 111 ? 0.641 -1.261 8.362 1.00 95.19 111 ALA A CA 1
ATOM 855 C C . ALA A 1 111 ? 0.732 -2.360 7.301 1.00 95.19 111 ALA A C 1
ATOM 857 O O . ALA A 1 111 ? 0.632 -3.540 7.622 1.00 95.19 111 ALA A O 1
ATOM 858 N N . THR A 1 112 ? 0.983 -1.965 6.057 1.00 97.62 112 THR A N 1
ATOM 859 C CA . THR A 1 112 ? 1.131 -2.860 4.901 1.00 97.62 112 THR A CA 1
ATOM 860 C C . THR A 1 112 ? 2.270 -2.388 3.986 1.00 97.62 112 THR A C 1
ATOM 862 O O . THR A 1 112 ? 2.860 -1.324 4.214 1.00 97.62 112 THR A O 1
ATOM 865 N N . ALA A 1 113 ? 2.613 -3.183 2.972 1.00 97.50 113 ALA A N 1
ATOM 866 C CA . ALA A 1 113 ? 3.514 -2.789 1.891 1.00 97.50 113 ALA A CA 1
ATOM 867 C C . ALA A 1 113 ? 2.987 -3.296 0.543 1.00 97.50 113 ALA A C 1
ATOM 869 O O . ALA A 1 113 ? 2.411 -4.382 0.475 1.00 97.50 113 ALA A O 1
ATOM 870 N N . ALA A 1 114 ? 3.213 -2.519 -0.514 1.00 98.62 114 ALA A N 1
ATOM 871 C CA . ALA A 1 114 ? 2.620 -2.685 -1.836 1.00 98.62 114 ALA A CA 1
ATOM 872 C C . ALA A 1 114 ? 2.716 -4.119 -2.376 1.00 98.62 114 ALA A C 1
ATOM 874 O O . ALA A 1 114 ? 1.693 -4.771 -2.580 1.00 98.62 114 ALA A O 1
ATOM 875 N N . TYR A 1 115 ? 3.933 -4.658 -2.516 1.00 98.50 115 TYR A N 1
ATOM 876 C CA . TYR A 1 115 ? 4.140 -6.007 -3.061 1.00 98.50 115 TYR A CA 1
ATOM 877 C C . TYR A 1 115 ? 3.464 -7.115 -2.233 1.00 98.50 115 TYR A C 1
ATOM 879 O O . TYR A 1 115 ? 3.106 -8.164 -2.764 1.00 98.50 115 TYR A O 1
ATOM 887 N N . GLN A 1 116 ? 3.262 -6.890 -0.930 1.00 98.19 116 GLN A N 1
ATOM 888 C CA . GLN A 1 116 ? 2.676 -7.886 -0.033 1.00 98.19 116 GLN A CA 1
ATOM 889 C C . GLN A 1 116 ? 1.152 -7.984 -0.150 1.00 98.19 116 GLN A C 1
ATOM 891 O O . GLN A 1 116 ? 0.602 -9.021 0.216 1.00 98.19 116 GLN A O 1
ATOM 896 N N . ILE A 1 117 ? 0.467 -6.923 -0.598 1.00 98.31 117 ILE A N 1
ATOM 897 C CA . ILE A 1 117 ? -1.003 -6.861 -0.561 1.00 98.31 117 ILE A CA 1
ATOM 898 C C . ILE A 1 117 ? -1.665 -6.513 -1.896 1.00 98.31 117 ILE A C 1
ATOM 900 O O . ILE A 1 117 ? -2.793 -6.947 -2.111 1.00 98.31 117 ILE A O 1
ATOM 904 N N . GLU A 1 118 ? -1.013 -5.766 -2.791 1.00 98.62 118 GLU A N 1
ATOM 905 C CA . GLU A 1 118 ? -1.683 -5.183 -3.962 1.00 98.62 118 GLU A CA 1
ATOM 906 C C . GLU A 1 118 ? -2.107 -6.218 -5.000 1.00 98.62 118 GLU A C 1
ATOM 908 O O . GLU A 1 118 ? -3.252 -6.187 -5.449 1.00 98.62 118 GLU A O 1
ATOM 913 N N . GLY A 1 119 ? -1.198 -7.111 -5.398 1.00 98.06 119 GLY A N 1
ATOM 914 C CA . GLY A 1 119 ? -1.393 -7.915 -6.600 1.00 98.06 119 GLY A CA 1
ATOM 915 C C . GLY A 1 119 ? -1.302 -7.060 -7.866 1.00 98.06 119 GLY A C 1
ATOM 916 O O . GLY A 1 119 ? -0.548 -6.081 -7.920 1.00 98.06 119 GLY A O 1
ATOM 917 N N . ALA A 1 120 ? -2.054 -7.440 -8.907 1.00 97.81 120 ALA A N 1
ATOM 918 C CA . ALA A 1 120 ? -2.063 -6.752 -10.205 1.00 97.81 120 ALA A CA 1
ATOM 919 C C . ALA A 1 120 ? -0.633 -6.473 -10.718 1.00 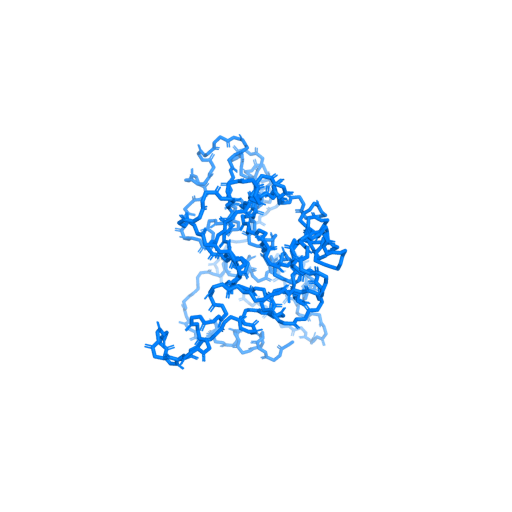97.81 120 ALA A C 1
ATOM 921 O O . ALA A 1 120 ? -0.289 -5.352 -11.110 1.00 97.81 120 ALA A O 1
ATOM 922 N N . TRP A 1 121 ? 0.229 -7.491 -10.614 1.00 97.44 121 TRP A N 1
ATOM 923 C CA . TRP A 1 121 ? 1.684 -7.342 -10.703 1.00 97.44 121 TRP A CA 1
ATOM 924 C C . TRP A 1 121 ? 2.196 -6.926 -12.088 1.00 97.44 121 TRP A C 1
ATOM 926 O O . TRP A 1 121 ? 3.242 -6.286 -12.163 1.00 97.44 121 TRP A O 1
ATOM 936 N N . ASN A 1 122 ? 1.470 -7.284 -13.152 1.00 96.38 122 ASN A N 1
ATOM 937 C CA . ASN A 1 122 ? 1.784 -7.011 -14.559 1.00 96.38 122 ASN A CA 1
ATOM 938 C C . ASN A 1 122 ? 0.631 -6.312 -15.299 1.00 96.38 122 ASN A C 1
ATOM 940 O O . ASN A 1 122 ? 0.512 -6.430 -16.520 1.00 96.38 122 ASN A O 1
ATOM 944 N N . SER A 1 123 ? -0.234 -5.627 -14.556 1.00 96.69 123 SER A N 1
ATOM 945 C CA . SER A 1 123 ? -1.396 -4.923 -15.095 1.00 96.69 123 SER A CA 1
ATOM 946 C C . SER A 1 123 ? -1.210 -3.413 -14.981 1.00 96.69 123 SER A C 1
ATOM 948 O O . SER A 1 123 ? -0.400 -2.933 -14.185 1.00 96.69 123 SER A O 1
ATOM 950 N N . PHE A 1 124 ? -2.000 -2.667 -15.755 1.00 96.19 124 PHE A N 1
ATOM 951 C CA . PHE A 1 124 ? -2.155 -1.217 -15.598 1.00 96.19 124 PHE A CA 1
ATOM 952 C C . PHE A 1 124 ? -0.831 -0.442 -15.657 1.00 96.19 124 PHE A C 1
ATOM 954 O O . PHE A 1 124 ? -0.549 0.417 -14.824 1.00 96.19 124 PHE A O 1
ATOM 961 N N . GLY A 1 125 ? 0.049 -0.832 -16.584 1.00 95.50 125 GLY A N 1
ATOM 962 C CA . GLY A 1 125 ? 1.350 -0.191 -16.792 1.00 95.50 125 GLY A CA 1
ATOM 963 C C . GLY A 1 125 ? 2.412 -0.476 -15.723 1.00 95.50 125 GLY A C 1
ATOM 964 O O . GLY A 1 125 ? 3.520 0.035 -15.851 1.00 95.50 125 GLY A O 1
ATOM 965 N N . LYS A 1 126 ? 2.131 -1.291 -14.693 1.00 97.69 126 LYS A N 1
ATOM 966 C CA . LYS A 1 126 ? 3.149 -1.682 -13.706 1.00 97.69 126 LYS A CA 1
ATOM 967 C C . LYS A 1 126 ? 4.238 -2.532 -14.366 1.00 97.69 126 LYS A C 1
ATOM 969 O O . LYS A 1 126 ? 3.944 -3.556 -14.986 1.00 97.69 126 LYS A O 1
ATOM 974 N N . GLN A 1 127 ? 5.496 -2.152 -14.154 1.00 97.62 127 GLN A N 1
ATOM 975 C CA . GLN A 1 127 ? 6.640 -2.976 -14.534 1.00 97.62 127 GLN A CA 1
ATOM 976 C C . GLN A 1 127 ? 7.001 -4.014 -13.460 1.00 97.62 127 GLN A C 1
ATOM 978 O O . GLN A 1 127 ? 6.467 -4.030 -12.345 1.00 97.62 127 GLN A O 1
ATOM 983 N N . ARG A 1 128 ? 7.940 -4.900 -13.789 1.00 98.06 128 ARG A N 1
ATOM 984 C CA . ARG A 1 128 ? 8.464 -5.876 -12.834 1.00 98.06 128 ARG A CA 1
ATOM 985 C C . ARG A 1 128 ? 9.318 -5.205 -11.759 1.00 98.06 128 ARG A C 1
ATOM 987 O O . ARG A 1 128 ? 9.992 -4.204 -11.987 1.00 98.06 128 ARG A O 1
ATOM 994 N N . SER A 1 129 ? 9.269 -5.786 -10.572 1.00 98.50 129 SER A N 1
ATOM 995 C CA . SER A 1 129 ? 10.175 -5.512 -9.465 1.00 98.50 129 SER A CA 1
ATOM 996 C C . SER A 1 129 ? 11.204 -6.631 -9.316 1.00 98.50 129 SER A C 1
ATOM 998 O O . SER A 1 129 ? 11.005 -7.756 -9.791 1.00 98.50 129 SER A O 1
ATOM 1000 N N . ILE A 1 130 ? 12.268 -6.369 -8.560 1.00 98.25 130 ILE A N 1
ATOM 1001 C CA . ILE A 1 130 ? 13.223 -7.404 -8.143 1.00 98.25 130 ILE A CA 1
ATOM 1002 C C . ILE A 1 130 ? 12.529 -8.575 -7.422 1.00 98.25 130 ILE A C 1
ATOM 1004 O O . ILE A 1 130 ? 12.946 -9.725 -7.568 1.00 98.25 130 ILE A O 1
ATOM 1008 N N . TRP A 1 131 ? 11.431 -8.312 -6.702 1.00 98.25 131 TRP A N 1
ATOM 1009 C CA . TRP A 1 131 ? 10.642 -9.338 -6.020 1.00 98.25 131 TRP A CA 1
ATOM 1010 C C . TRP A 1 131 ? 9.801 -10.181 -6.979 1.00 98.25 131 TRP A C 1
ATOM 1012 O O . TRP A 1 131 ? 9.694 -11.389 -6.760 1.00 98.25 131 TRP A O 1
ATOM 1022 N N . ASP A 1 132 ? 9.264 -9.592 -8.053 1.00 98.12 132 ASP A N 1
ATOM 1023 C CA . ASP A 1 132 ? 8.573 -10.347 -9.107 1.00 98.12 132 ASP A CA 1
ATOM 1024 C C . ASP A 1 132 ? 9.522 -11.412 -9.681 1.00 98.12 132 ASP A C 1
ATOM 1026 O O . ASP A 1 132 ? 9.188 -12.598 -9.730 1.00 98.12 132 ASP A O 1
ATOM 1030 N N . ASN A 1 133 ? 10.751 -11.014 -10.026 1.00 97.12 133 ASN A N 1
ATOM 1031 C CA . ASN A 1 133 ? 11.757 -11.929 -10.566 1.00 97.12 133 ASN A CA 1
ATOM 1032 C C . ASN A 1 133 ? 12.233 -12.959 -9.530 1.00 97.12 133 ASN A C 1
ATOM 1034 O O . ASN A 1 133 ? 12.346 -14.144 -9.854 1.00 97.12 133 ASN A O 1
ATOM 1038 N N . PHE A 1 134 ? 12.479 -12.543 -8.284 1.00 97.62 134 PHE A N 1
ATOM 1039 C CA . PHE A 1 134 ? 12.907 -13.446 -7.212 1.00 97.62 134 PHE A CA 1
ATOM 1040 C C . PHE A 1 134 ? 11.863 -14.534 -6.916 1.00 97.62 134 PHE A C 1
ATOM 1042 O O . PHE A 1 134 ? 12.202 -15.718 -6.887 1.00 97.62 134 PHE A O 1
ATOM 1049 N N . CYS A 1 135 ? 10.593 -14.154 -6.742 1.00 96.81 135 CYS A N 1
ATOM 1050 C CA . CYS A 1 135 ? 9.507 -15.089 -6.450 1.00 96.81 135 CYS A CA 1
ATOM 1051 C C . CYS A 1 135 ? 9.231 -16.032 -7.629 1.00 96.81 135 CYS A C 1
ATOM 1053 O O . CYS A 1 135 ? 9.106 -17.241 -7.433 1.00 96.81 135 CYS A O 1
ATOM 1055 N N . GLN A 1 136 ? 9.160 -15.504 -8.858 1.00 96.50 136 GLN A N 1
ATOM 1056 C CA . GLN A 1 136 ? 8.796 -16.290 -10.046 1.00 96.50 136 GLN A CA 1
ATOM 1057 C C . GLN A 1 136 ? 9.902 -17.251 -10.503 1.00 96.50 136 GLN A C 1
ATOM 1059 O O . GLN A 1 136 ? 9.603 -18.251 -11.154 1.00 96.50 136 GLN A O 1
ATOM 1064 N N . LYS A 1 137 ? 11.167 -17.003 -10.135 1.00 96.19 137 LYS A N 1
ATOM 1065 C CA . LYS A 1 137 ? 12.268 -17.953 -10.365 1.00 96.19 137 LYS A CA 1
ATOM 1066 C C . LYS A 1 137 ? 12.058 -19.287 -9.631 1.00 96.19 137 LYS A C 1
ATOM 1068 O O . LYS A 1 137 ? 12.547 -20.315 -10.095 1.00 96.19 137 LYS A O 1
ATOM 1073 N N . GLY A 1 138 ? 11.320 -19.278 -8.517 1.00 93.12 138 GLY A N 1
ATOM 1074 C CA . GLY A 1 138 ? 11.068 -20.451 -7.681 1.00 93.12 138 GLY A CA 1
ATOM 1075 C C . GLY A 1 138 ? 12.248 -20.826 -6.774 1.00 93.12 138 GLY A C 1
ATOM 1076 O O . GLY A 1 138 ? 13.392 -20.429 -6.986 1.00 93.12 138 GLY A O 1
ATOM 1077 N N . GLY A 1 139 ? 11.959 -21.577 -5.710 1.00 93.75 139 GLY A N 1
ATOM 1078 C CA . GLY A 1 139 ? 12.939 -22.071 -4.734 1.00 93.75 139 GLY A CA 1
ATOM 1079 C C . GLY A 1 139 ? 13.361 -21.068 -3.653 1.00 93.75 139 GLY A C 1
ATOM 1080 O O . GLY A 1 139 ? 13.961 -21.479 -2.665 1.00 93.75 139 GLY A O 1
ATOM 1081 N N . GLY A 1 140 ? 13.032 -19.779 -3.806 1.00 90.69 140 GLY A N 1
ATOM 1082 C CA . GLY A 1 140 ? 13.358 -18.714 -2.844 1.00 90.69 140 GLY A CA 1
ATOM 1083 C C . GLY A 1 140 ? 12.251 -18.369 -1.841 1.00 90.69 140 GLY A C 1
ATOM 1084 O O . GLY A 1 140 ? 12.504 -17.646 -0.881 1.00 90.69 140 GLY A O 1
ATOM 1085 N N . VAL A 1 141 ? 11.030 -18.876 -2.044 1.00 95.06 141 VAL A N 1
ATOM 1086 C CA . VAL A 1 141 ? 9.854 -18.597 -1.203 1.00 95.06 141 VAL A CA 1
ATOM 1087 C C . VAL A 1 141 ? 9.175 -19.908 -0.824 1.00 95.06 141 VAL A C 1
ATOM 1089 O O . VAL A 1 141 ? 9.094 -20.838 -1.631 1.00 95.06 141 VAL A O 1
ATOM 1092 N N . VAL A 1 142 ? 8.676 -19.992 0.411 1.00 94.56 142 VAL A N 1
ATOM 1093 C CA . VAL A 1 142 ? 7.910 -21.147 0.898 1.00 94.56 142 VAL A CA 1
ATOM 1094 C C . VAL A 1 142 ? 6.761 -21.439 -0.071 1.00 94.56 142 VAL A C 1
ATOM 1096 O O . VAL A 1 142 ? 6.036 -20.537 -0.476 1.00 94.56 142 VAL A O 1
ATOM 1099 N N . LYS A 1 143 ? 6.628 -22.707 -0.482 1.00 95.62 143 LYS A N 1
ATOM 1100 C CA . LYS A 1 143 ? 5.625 -23.175 -1.460 1.00 95.62 143 LYS A CA 1
ATOM 1101 C C . LYS A 1 143 ? 5.666 -22.476 -2.832 1.00 95.62 143 LYS A C 1
ATOM 1103 O O . LYS A 1 143 ? 4.728 -22.641 -3.604 1.00 95.62 143 LYS A O 1
ATOM 1108 N N . ASN A 1 144 ? 6.745 -21.760 -3.167 1.00 94.38 144 ASN A N 1
ATOM 1109 C CA . ASN A 1 144 ? 6.860 -20.961 -4.394 1.00 94.38 144 ASN A CA 1
ATOM 1110 C C . ASN A 1 144 ? 5.726 -19.929 -4.555 1.00 94.38 144 ASN A C 1
ATOM 1112 O O . ASN A 1 144 ? 5.257 -19.683 -5.666 1.00 94.38 144 ASN A O 1
ATOM 1116 N N . GLU A 1 145 ? 5.259 -19.352 -3.446 1.00 96.19 145 GLU A N 1
ATOM 1117 C CA . GLU A 1 145 ? 4.252 -18.289 -3.472 1.00 96.19 145 GLU A CA 1
ATOM 1118 C C . GLU A 1 145 ? 4.805 -17.002 -4.119 1.00 96.19 145 GLU A C 1
ATOM 1120 O O . GLU A 1 145 ? 6.012 -16.744 -4.125 1.00 96.19 145 GLU A O 1
ATOM 1125 N N . THR A 1 146 ? 3.911 -16.188 -4.688 1.00 97.94 146 THR A N 1
ATOM 1126 C CA . THR A 1 146 ? 4.251 -14.954 -5.421 1.00 97.94 146 THR A CA 1
ATOM 1127 C C . THR A 1 146 ? 3.344 -13.797 -5.003 1.00 97.94 146 THR A C 1
ATOM 1129 O O . THR A 1 146 ? 2.233 -14.020 -4.519 1.00 97.94 146 THR A O 1
ATOM 1132 N N . GLY A 1 147 ? 3.782 -12.559 -5.254 1.00 96.50 147 GLY A N 1
ATOM 1133 C CA . GLY A 1 147 ? 2.970 -11.348 -5.081 1.00 96.50 147 GLY A CA 1
ATOM 1134 C C . GLY A 1 147 ? 2.003 -11.072 -6.238 1.00 96.50 147 GLY A C 1
ATOM 1135 O O . GLY A 1 147 ? 1.428 -9.991 -6.300 1.00 96.50 147 GLY A O 1
ATOM 1136 N N . ASN A 1 148 ? 1.814 -12.020 -7.168 1.00 97.81 148 ASN A N 1
ATOM 1137 C CA . ASN A 1 148 ? 1.059 -11.783 -8.401 1.00 97.81 148 ASN A CA 1
ATOM 1138 C C . ASN A 1 148 ? -0.405 -11.381 -8.140 1.00 97.81 148 ASN A C 1
ATOM 1140 O O . ASN A 1 148 ? -0.943 -10.508 -8.823 1.00 97.81 148 ASN A O 1
ATOM 1144 N N . VAL A 1 149 ? -1.028 -12.033 -7.152 1.00 97.25 149 VAL A N 1
ATOM 1145 C CA . VAL A 1 149 ? -2.409 -11.786 -6.696 1.00 97.25 149 VAL A CA 1
ATOM 1146 C C . VAL A 1 149 ? -2.417 -11.182 -5.287 1.00 97.25 149 VAL A C 1
ATOM 1148 O O . VAL A 1 149 ? -3.162 -10.241 -5.030 1.00 97.25 149 VAL A O 1
ATOM 1151 N N . ALA A 1 150 ? -1.542 -11.675 -4.399 1.00 95.94 150 ALA A N 1
ATOM 1152 C CA . ALA A 1 150 ? -1.402 -11.206 -3.020 1.00 95.94 150 ALA A CA 1
ATOM 1153 C C . ALA A 1 150 ? -2.746 -11.202 -2.255 1.00 95.94 150 ALA A C 1
ATOM 1155 O O . ALA A 1 150 ? -3.435 -12.221 -2.237 1.00 95.94 150 ALA A O 1
ATOM 1156 N N . ALA A 1 151 ? -3.107 -10.086 -1.615 1.00 96.12 151 ALA A N 1
ATOM 1157 C CA . ALA A 1 151 ? -4.388 -9.906 -0.930 1.00 96.12 151 ALA A CA 1
ATOM 1158 C C . ALA A 1 151 ? -5.453 -9.230 -1.819 1.00 96.12 151 ALA A C 1
ATOM 1160 O O . ALA A 1 151 ? -6.513 -8.863 -1.317 1.00 96.12 151 ALA A O 1
ATOM 1161 N N . GLU A 1 152 ? -5.179 -9.059 -3.119 1.00 97.44 152 GLU A N 1
ATOM 1162 C CA . GLU A 1 152 ? -6.048 -8.369 -4.084 1.00 97.44 152 GLU A CA 1
ATOM 1163 C C . GLU A 1 152 ? -6.392 -6.920 -3.679 1.00 97.44 152 GLU A C 1
ATOM 1165 O O . GLU A 1 152 ? -7.448 -6.400 -4.046 1.00 97.44 152 GLU A O 1
ATOM 1170 N N . PHE A 1 153 ? -5.519 -6.237 -2.927 1.00 98.06 153 PHE A N 1
ATOM 1171 C CA . PHE A 1 153 ? -5.799 -4.880 -2.445 1.00 98.06 153 PHE A CA 1
ATOM 1172 C C . PHE A 1 153 ? -5.963 -3.878 -3.596 1.00 98.06 153 PHE A C 1
ATOM 1174 O O . PHE A 1 153 ? -6.724 -2.927 -3.449 1.00 98.06 153 PHE A O 1
ATOM 1181 N N . TYR A 1 154 ? -5.324 -4.100 -4.755 1.00 98.12 154 TYR A N 1
ATOM 1182 C CA . TYR A 1 154 ? -5.502 -3.234 -5.927 1.00 98.12 154 TYR A CA 1
ATOM 1183 C C . TYR A 1 154 ? -6.983 -3.096 -6.322 1.00 98.12 154 TYR A C 1
ATOM 1185 O O . TYR A 1 154 ? -7.469 -1.988 -6.532 1.00 98.12 154 TYR A O 1
ATOM 1193 N N . ASP A 1 155 ? -7.720 -4.209 -6.320 1.00 96.50 155 ASP A N 1
ATOM 1194 C CA . ASP A 1 155 ? -9.138 -4.247 -6.695 1.00 96.50 155 ASP A CA 1
ATOM 1195 C C . ASP A 1 155 ? -10.085 -4.080 -5.491 1.00 96.50 155 ASP A C 1
ATOM 1197 O O . ASP A 1 155 ? -11.269 -3.783 -5.660 1.00 96.50 155 ASP A O 1
ATOM 1201 N N . ARG A 1 156 ? -9.596 -4.302 -4.261 1.00 96.62 156 ARG A N 1
ATOM 1202 C CA . ARG A 1 156 ? -10.427 -4.410 -3.043 1.00 96.62 156 ARG A CA 1
ATOM 1203 C C . ARG A 1 156 ? -10.135 -3.366 -1.967 1.00 96.62 156 ARG A C 1
ATOM 1205 O O . ARG A 1 156 ? -10.707 -3.464 -0.876 1.00 96.62 156 ARG A O 1
ATOM 1212 N N . TYR A 1 157 ? -9.315 -2.353 -2.258 1.00 98.06 157 TYR A N 1
ATOM 1213 C CA . TYR A 1 157 ? -8.884 -1.359 -1.268 1.00 98.06 157 TYR A CA 1
ATOM 1214 C C . TYR A 1 157 ? -10.055 -0.720 -0.508 1.00 98.06 157 TYR A C 1
ATOM 1216 O O . TYR A 1 157 ? -9.947 -0.495 0.693 1.00 98.06 157 TYR A O 1
ATOM 1224 N N . GLU A 1 158 ? -11.205 -0.464 -1.142 1.00 95.50 158 GLU A N 1
ATOM 1225 C CA . GLU A 1 158 ? -12.355 0.144 -0.458 1.00 95.50 158 GLU A CA 1
ATOM 1226 C C . GLU A 1 158 ? -12.879 -0.707 0.702 1.00 95.50 158 GLU A C 1
ATOM 1228 O O . GLU A 1 158 ? -13.133 -0.179 1.788 1.00 95.50 158 GLU A O 1
ATOM 1233 N N . ALA A 1 159 ? -12.999 -2.020 0.492 1.00 91.62 159 ALA A N 1
ATOM 1234 C CA . ALA A 1 159 ? -13.462 -2.955 1.510 1.00 91.62 159 ALA A CA 1
ATOM 1235 C C . ALA A 1 159 ? -12.423 -3.124 2.624 1.00 91.62 159 ALA A C 1
ATOM 1237 O O . ALA A 1 159 ? -12.772 -3.208 3.801 1.00 91.62 159 ALA A O 1
ATOM 1238 N N . ASP A 1 160 ? -11.140 -3.152 2.274 1.00 93.56 160 ASP A N 1
ATOM 1239 C CA . ASP A 1 160 ? -10.060 -3.277 3.252 1.00 93.56 160 ASP A CA 1
ATOM 1240 C C . ASP A 1 160 ? -9.944 -2.017 4.114 1.00 93.56 160 ASP A C 1
ATOM 1242 O O . ASP A 1 160 ? -9.882 -2.109 5.340 1.00 93.56 160 ASP A O 1
ATOM 1246 N N . LEU A 1 161 ? -10.040 -0.835 3.507 1.00 94.56 161 LEU A N 1
ATOM 1247 C CA . LEU A 1 161 ? -10.052 0.437 4.226 1.00 94.56 161 LEU A CA 1
ATOM 1248 C C . LEU A 1 161 ? -11.322 0.636 5.055 1.00 94.56 161 LEU A C 1
ATOM 1250 O O . LEU A 1 161 ? -11.264 1.266 6.111 1.00 94.56 161 LEU A O 1
ATOM 1254 N N . GLN A 1 162 ? -12.460 0.083 4.626 1.00 88.81 162 GLN A N 1
ATOM 1255 C CA . GLN A 1 162 ? -13.656 0.050 5.466 1.00 88.81 162 GLN A CA 1
ATOM 1256 C C . GLN A 1 162 ? -13.401 -0.762 6.737 1.00 88.81 162 GLN A C 1
ATOM 1258 O O . GLN A 1 162 ? -13.694 -0.276 7.823 1.00 88.81 162 GLN A O 1
ATOM 1263 N N . ARG A 1 163 ? -12.754 -1.930 6.636 1.00 84.44 163 ARG A N 1
ATOM 1264 C CA . ARG A 1 163 ? -12.390 -2.718 7.825 1.00 84.44 163 ARG A CA 1
ATOM 1265 C C . ARG A 1 163 ? -11.436 -1.966 8.749 1.00 84.44 163 ARG A C 1
ATOM 1267 O O . ARG A 1 163 ? -11.609 -2.015 9.961 1.00 84.44 163 ARG A O 1
ATOM 1274 N N . VAL A 1 164 ? -10.460 -1.235 8.202 1.00 82.56 164 VAL A N 1
ATOM 1275 C CA . VAL A 1 164 ? -9.557 -0.385 9.002 1.00 82.56 164 VAL A CA 1
ATOM 1276 C C . VAL A 1 164 ? -10.355 0.633 9.830 1.00 82.56 164 VAL A C 1
ATOM 1278 O O . VAL A 1 164 ? -10.095 0.782 11.026 1.00 82.56 164 VAL A O 1
ATOM 1281 N N . ALA A 1 165 ? -11.358 1.278 9.227 1.00 78.56 165 ALA A N 1
ATOM 1282 C CA . ALA A 1 165 ? -12.263 2.182 9.937 1.00 78.56 165 ALA A CA 1
ATOM 1283 C C . ALA A 1 165 ? -13.123 1.440 10.974 1.00 78.56 165 ALA A C 1
ATOM 1285 O O . ALA A 1 165 ? -13.254 1.896 12.112 1.00 78.56 165 ALA A O 1
ATOM 1286 N N . ASP A 1 166 ? -13.668 0.278 10.610 1.00 76.25 166 ASP A N 1
ATOM 1287 C CA . ASP A 1 166 ? -14.532 -0.524 11.477 1.00 76.25 166 ASP A CA 1
ATOM 1288 C C . ASP A 1 166 ? -13.796 -0.976 12.746 1.00 76.25 166 ASP A C 1
ATOM 1290 O O . ASP A 1 166 ? -14.375 -0.924 13.830 1.00 76.25 166 ASP A O 1
ATOM 1294 N N . TYR A 1 167 ? -12.501 -1.298 12.653 1.00 74.19 167 TYR A N 1
ATOM 1295 C CA . TYR A 1 167 ? -11.651 -1.619 13.808 1.00 74.19 167 TYR A CA 1
ATOM 1296 C C . TYR A 1 167 ? -11.323 -0.417 14.708 1.00 74.19 167 TYR A C 1
ATOM 1298 O O . TYR A 1 167 ? -10.802 -0.600 15.808 1.00 74.19 167 TYR A O 1
ATOM 1306 N N . GLY A 1 168 ? -11.628 0.811 14.286 1.00 69.50 168 GLY A N 1
ATOM 1307 C CA . GLY A 1 168 ? -11.281 2.021 15.030 1.00 69.50 168 GLY A CA 1
ATOM 1308 C C . GLY A 1 168 ? -9.819 2.445 14.851 1.00 69.50 168 GLY A C 1
ATOM 1309 O O . GLY A 1 168 ? -9.249 3.116 15.714 1.00 69.50 168 GLY A O 1
ATOM 1310 N N . PHE A 1 169 ? -9.169 2.081 13.749 1.00 81.00 169 PHE A N 1
ATOM 1311 C CA . PHE A 1 169 ? -7.878 2.681 13.428 1.00 81.00 169 PHE A CA 1
ATOM 1312 C C . PHE A 1 169 ? -8.073 4.111 12.917 1.00 81.00 169 PHE A C 1
ATOM 1314 O O . PHE A 1 169 ? -8.995 4.396 12.158 1.00 81.00 169 PHE A O 1
ATOM 1321 N N . ASN A 1 170 ? -7.198 5.024 13.338 1.00 83.12 170 ASN A N 1
ATOM 1322 C CA . ASN A 1 170 ? -7.176 6.409 12.855 1.00 83.12 170 ASN A CA 1
ATOM 1323 C C . ASN A 1 170 ? -5.943 6.717 12.001 1.00 83.12 170 ASN A C 1
ATOM 1325 O O . ASN A 1 170 ? -5.776 7.853 11.563 1.00 83.12 170 ASN A O 1
ATOM 1329 N N . SER A 1 171 ? -5.070 5.737 11.786 1.00 91.69 171 SER A N 1
ATOM 1330 C CA . SER A 1 171 ? -3.995 5.823 10.813 1.00 91.69 171 SER A CA 1
ATOM 1331 C C . SER A 1 171 ? -3.867 4.526 10.026 1.00 91.69 171 SER A C 1
ATOM 1333 O O . SER A 1 171 ? -4.224 3.444 10.494 1.00 91.69 171 SER A O 1
ATOM 1335 N N . PHE A 1 172 ? -3.351 4.636 8.808 1.00 97.44 172 PHE A N 1
ATOM 1336 C CA . PHE A 1 172 ? -3.035 3.487 7.974 1.00 97.44 172 PHE A CA 1
ATOM 1337 C C . PHE A 1 172 ? -1.716 3.740 7.260 1.00 97.44 172 PHE A C 1
ATOM 1339 O O . PHE A 1 172 ? -1.592 4.690 6.483 1.00 97.44 172 PHE A O 1
ATOM 1346 N N . ARG A 1 173 ? -0.716 2.903 7.551 1.00 98.62 173 ARG A N 1
ATOM 1347 C CA . ARG A 1 173 ? 0.568 2.944 6.856 1.00 98.62 173 ARG A CA 1
ATOM 1348 C C . ARG A 1 173 ? 0.534 2.002 5.663 1.00 98.62 173 ARG A C 1
ATOM 1350 O O . ARG A 1 173 ? 0.295 0.808 5.827 1.00 98.62 173 ARG A O 1
ATOM 1357 N N . PHE A 1 174 ? 0.858 2.514 4.490 1.00 98.69 174 PHE A N 1
ATOM 1358 C CA . PHE A 1 174 ? 1.047 1.716 3.282 1.00 98.69 174 PHE A CA 1
ATOM 1359 C C . PHE A 1 174 ? 2.288 2.206 2.539 1.00 98.69 174 PHE A C 1
ATOM 1361 O O . PHE A 1 174 ? 2.784 3.302 2.819 1.00 98.69 174 PHE A O 1
ATOM 1368 N N . SER A 1 175 ? 2.824 1.390 1.632 1.00 98.81 175 SER A N 1
ATOM 1369 C CA . SER A 1 175 ? 3.874 1.841 0.719 1.00 98.81 175 SER A CA 1
ATOM 1370 C C . SER A 1 175 ? 3.328 2.077 -0.677 1.00 98.81 175 SER A C 1
ATOM 1372 O O . SER A 1 175 ? 2.349 1.452 -1.075 1.00 98.81 175 SER A O 1
ATOM 1374 N N . ILE A 1 176 ? 3.977 2.977 -1.404 1.00 98.62 176 ILE A N 1
ATOM 1375 C CA . ILE A 1 176 ? 3.754 3.165 -2.834 1.00 98.62 176 ILE A CA 1
ATOM 1376 C C . ILE A 1 176 ? 4.690 2.220 -3.582 1.00 98.62 176 ILE A C 1
ATOM 1378 O O . ILE A 1 176 ? 5.846 2.057 -3.191 1.00 98.62 176 ILE A O 1
ATOM 1382 N N . SER A 1 177 ? 4.183 1.587 -4.637 1.00 98.75 177 SER A N 1
ATOM 1383 C CA . SER A 1 177 ? 4.989 0.746 -5.506 1.00 98.75 177 SER A CA 1
ATOM 1384 C C . SER A 1 177 ? 5.690 1.587 -6.558 1.00 98.75 177 SER A C 1
ATOM 1386 O O . SER A 1 177 ? 5.061 2.075 -7.502 1.00 98.75 177 SER A O 1
ATOM 1388 N N . TRP A 1 178 ? 7.009 1.720 -6.423 1.00 98.69 178 TRP A N 1
ATOM 1389 C CA . TRP A 1 178 ? 7.853 2.394 -7.408 1.00 98.69 178 TRP A CA 1
ATOM 1390 C C . TRP A 1 178 ? 7.623 1.862 -8.838 1.00 98.69 178 TRP A C 1
ATOM 1392 O O . TRP A 1 178 ? 7.263 2.660 -9.706 1.00 98.69 178 TRP A O 1
ATOM 1402 N N . PRO A 1 179 ? 7.676 0.546 -9.126 1.00 98.38 179 PRO A N 1
ATOM 1403 C CA . PRO A 1 179 ? 7.456 0.037 -10.480 1.00 98.38 179 PRO A CA 1
ATOM 1404 C C . PRO A 1 179 ? 6.015 0.215 -10.981 1.00 98.38 179 PRO A C 1
ATOM 1406 O O . PRO A 1 179 ? 5.756 -0.010 -12.161 1.00 98.38 179 PRO A O 1
ATOM 1409 N N . ARG A 1 180 ? 5.062 0.599 -10.118 1.00 98.44 180 ARG A N 1
ATOM 1410 C CA . ARG A 1 180 ? 3.701 0.974 -10.526 1.00 98.44 180 ARG A CA 1
ATOM 1411 C C . ARG A 1 180 ? 3.588 2.460 -10.845 1.00 98.44 180 ARG A C 1
ATOM 1413 O O . ARG A 1 180 ? 2.909 2.791 -11.811 1.00 98.44 180 ARG A O 1
ATOM 1420 N N . ILE A 1 181 ? 4.210 3.331 -10.046 1.00 98.12 181 ILE A N 1
ATOM 1421 C CA . ILE A 1 181 ? 4.157 4.791 -10.219 1.00 98.12 181 ILE A CA 1
ATOM 1422 C C . ILE A 1 181 ? 5.095 5.278 -11.309 1.00 98.12 181 ILE A C 1
ATOM 1424 O O . ILE A 1 181 ? 4.694 6.126 -12.095 1.00 98.12 181 ILE A O 1
ATOM 1428 N N . PHE A 1 182 ? 6.318 4.760 -11.356 1.00 98.00 182 PHE A N 1
ATOM 1429 C CA . PHE A 1 182 ? 7.379 5.263 -12.224 1.00 98.00 182 PHE A CA 1
ATOM 1430 C C . PHE A 1 182 ? 8.036 4.119 -13.021 1.00 98.00 182 PHE A C 1
ATOM 1432 O O . PHE A 1 182 ? 9.236 3.866 -12.878 1.00 98.00 182 PHE A O 1
ATOM 1439 N N . PRO A 1 183 ? 7.258 3.361 -13.820 1.00 98.06 183 PRO A N 1
ATOM 1440 C CA . PRO A 1 183 ? 7.792 2.306 -14.670 1.00 98.06 183 PRO A CA 1
ATOM 1441 C C . PRO A 1 183 ? 8.602 2.877 -15.838 1.00 98.06 183 PRO A C 1
ATOM 1443 O O . PRO A 1 183 ? 8.433 4.027 -16.249 1.00 98.06 183 PRO A O 1
ATOM 1446 N N . LYS A 1 184 ? 9.431 2.020 -16.424 1.00 96.88 184 LYS A N 1
ATOM 1447 C CA . LYS A 1 184 ? 10.145 2.236 -17.672 1.00 96.88 184 LYS A CA 1
ATOM 1448 C C . LYS A 1 184 ? 9.221 2.008 -18.857 1.00 96.88 184 LYS A C 1
ATOM 1450 O O . LYS A 1 184 ? 8.648 0.931 -19.031 1.00 96.88 184 LYS A O 1
ATOM 1455 N N . GLY A 1 185 ? 9.086 3.033 -19.689 1.00 90.81 185 GLY A N 1
ATOM 1456 C CA . GLY A 1 185 ? 8.378 2.946 -20.956 1.00 90.81 185 GLY A CA 1
ATOM 1457 C C . GLY A 1 185 ? 9.098 2.049 -21.966 1.00 90.81 185 GLY A C 1
ATOM 1458 O O . GLY A 1 185 ? 10.256 1.667 -21.797 1.00 90.81 185 GLY A O 1
ATOM 1459 N N . LEU A 1 186 ? 8.419 1.752 -23.076 1.00 88.56 186 LEU A N 1
ATOM 1460 C CA . LEU A 1 186 ? 9.005 1.001 -24.199 1.00 88.56 186 LEU A CA 1
ATOM 1461 C C . LEU A 1 186 ? 10.192 1.729 -24.855 1.00 88.56 186 LEU A C 1
ATOM 1463 O O . LEU A 1 186 ? 11.011 1.103 -25.520 1.00 88.56 186 LEU A O 1
ATOM 1467 N N . ASP A 1 187 ? 10.277 3.044 -24.667 1.00 93.00 187 ASP A N 1
ATOM 1468 C CA . ASP A 1 187 ? 11.394 3.897 -25.072 1.00 93.00 187 ASP A CA 1
ATOM 1469 C C . ASP A 1 187 ? 12.597 3.816 -24.115 1.00 93.00 187 ASP A C 1
ATOM 1471 O O . ASP A 1 187 ? 13.610 4.472 -24.346 1.00 93.00 187 ASP A O 1
ATOM 1475 N N . GLY A 1 188 ? 12.501 3.013 -23.051 1.00 93.38 188 GLY A N 1
ATOM 1476 C CA . GLY A 1 188 ? 13.556 2.832 -22.062 1.00 93.38 188 GLY A CA 1
ATOM 1477 C C . GLY A 1 188 ? 13.645 3.956 -21.031 1.00 93.38 188 GLY A C 1
ATOM 1478 O O . GLY A 1 188 ? 14.632 4.007 -20.302 1.00 93.38 188 GLY A O 1
ATOM 1479 N N . VAL A 1 189 ? 12.651 4.844 -20.947 1.00 94.94 189 VAL A N 1
ATOM 1480 C CA . VAL A 1 189 ? 12.663 5.994 -20.032 1.00 94.94 189 VAL A CA 1
ATOM 1481 C C . VAL A 1 189 ? 11.645 5.789 -18.917 1.00 94.94 189 VAL A C 1
ATOM 1483 O O . VAL A 1 189 ? 10.491 5.455 -19.189 1.00 94.94 189 VAL A O 1
ATOM 1486 N N . HIS A 1 190 ? 12.043 6.015 -17.664 1.00 97.31 190 HIS A N 1
ATOM 1487 C CA . HIS A 1 190 ? 11.100 6.003 -16.549 1.00 97.31 190 HIS A CA 1
ATOM 1488 C C . HIS A 1 190 ? 10.231 7.259 -16.551 1.00 97.31 190 HIS A C 1
ATOM 1490 O O . HIS A 1 190 ? 10.730 8.374 -16.710 1.00 97.31 190 HIS A O 1
ATOM 1496 N N . ARG A 1 191 ? 8.915 7.079 -16.422 1.00 96.69 191 ARG A N 1
ATOM 1497 C CA . ARG A 1 191 ? 7.942 8.180 -16.418 1.00 96.69 191 ARG A CA 1
ATOM 1498 C C . ARG A 1 191 ? 6.765 7.847 -15.502 1.00 96.69 191 ARG A C 1
ATOM 1500 O O . ARG A 1 191 ? 6.486 6.666 -15.295 1.00 96.69 191 ARG A O 1
ATOM 1507 N N . PRO A 1 192 ? 6.021 8.853 -15.005 1.00 97.44 192 PRO A N 1
ATOM 1508 C CA . PRO A 1 192 ? 4.825 8.599 -14.220 1.00 97.44 192 PRO A CA 1
ATOM 1509 C C . PRO A 1 192 ? 3.792 7.810 -15.027 1.00 97.44 192 PRO A C 1
ATOM 1511 O O . PRO A 1 192 ? 3.453 8.187 -16.150 1.00 97.44 192 PRO A O 1
ATOM 1514 N N . ASN A 1 193 ? 3.266 6.742 -14.440 1.00 97.88 193 ASN A N 1
ATOM 1515 C CA . ASN A 1 193 ? 2.172 5.951 -14.981 1.00 97.88 193 ASN A CA 1
ATOM 1516 C C . ASN A 1 193 ? 0.829 6.486 -14.453 1.00 97.88 193 ASN A C 1
ATOM 1518 O O . ASN A 1 193 ? 0.544 6.317 -13.262 1.00 97.88 193 ASN A O 1
ATOM 1522 N N . PRO A 1 194 ? -0.020 7.098 -15.303 1.00 97.94 194 PRO A N 1
ATOM 1523 C CA . PRO A 1 194 ? -1.267 7.719 -14.859 1.00 97.94 194 PRO A CA 1
ATOM 1524 C C . PRO A 1 194 ? -2.218 6.760 -14.134 1.00 97.94 194 PRO A C 1
ATOM 1526 O O . PRO A 1 194 ? -2.838 7.160 -13.153 1.00 97.94 194 PRO A O 1
ATOM 1529 N N . GLU A 1 195 ? -2.302 5.497 -14.563 1.00 97.94 195 GLU A N 1
ATOM 1530 C CA . GLU A 1 195 ? -3.172 4.498 -13.925 1.00 97.94 195 GLU A CA 1
ATOM 1531 C C . GLU A 1 195 ? -2.659 4.111 -12.532 1.00 97.94 195 GLU A C 1
ATOM 1533 O O . GLU A 1 195 ? -3.434 3.991 -11.581 1.00 97.94 195 GLU A O 1
ATOM 1538 N N . GLY A 1 196 ? -1.337 3.980 -12.384 1.00 97.94 196 GLY A N 1
ATOM 1539 C CA . GLY A 1 196 ? -0.692 3.769 -11.092 1.00 97.94 196 GLY A CA 1
ATOM 1540 C C . GLY A 1 196 ? -0.937 4.933 -10.135 1.00 97.94 196 GLY A C 1
ATOM 1541 O O . GLY A 1 196 ? -1.333 4.716 -8.991 1.00 97.94 196 GLY A O 1
ATOM 1542 N N . VAL A 1 197 ? -0.754 6.170 -10.609 1.00 98.19 197 VAL A N 1
ATOM 1543 C CA . VAL A 1 197 ? -1.022 7.388 -9.824 1.00 98.19 197 VAL A CA 1
ATOM 1544 C C . VAL A 1 197 ? -2.488 7.438 -9.398 1.00 98.19 197 VAL A C 1
ATOM 1546 O O . VAL A 1 197 ? -2.780 7.672 -8.226 1.00 98.19 197 VAL A O 1
ATOM 1549 N N . GLN A 1 198 ? -3.413 7.166 -10.320 1.00 98.56 198 GLN A N 1
ATOM 1550 C CA . GLN A 1 198 ? -4.844 7.193 -10.039 1.00 98.56 198 GLN A CA 1
ATOM 1551 C C . GLN A 1 198 ? -5.248 6.180 -8.959 1.00 98.56 198 GLN A C 1
ATOM 1553 O O . GLN A 1 198 ? -6.041 6.518 -8.082 1.00 98.56 198 GLN A O 1
ATOM 1558 N N . PHE A 1 199 ? -4.670 4.975 -8.966 1.00 98.69 199 PHE A N 1
ATOM 1559 C CA . PHE A 1 199 ? -4.909 3.980 -7.919 1.00 98.69 199 PHE A CA 1
ATOM 1560 C C . PHE A 1 199 ? -4.584 4.524 -6.517 1.00 98.69 199 PHE A C 1
ATOM 1562 O O . PHE A 1 199 ? -5.440 4.492 -5.631 1.00 98.69 199 PHE A O 1
ATOM 1569 N N . TYR A 1 200 ? -3.390 5.091 -6.308 1.00 98.69 200 TYR A N 1
ATOM 1570 C CA . TYR A 1 200 ? -3.034 5.640 -4.993 1.00 98.69 200 TYR A CA 1
ATOM 1571 C C . TYR A 1 200 ? -3.840 6.894 -4.636 1.00 98.69 200 TYR A C 1
ATOM 1573 O O . TYR A 1 200 ? -4.144 7.093 -3.460 1.00 98.69 200 TYR A O 1
ATOM 1581 N N . MET A 1 201 ? -4.248 7.704 -5.620 1.00 98.56 201 MET A N 1
ATOM 1582 C CA . MET A 1 201 ? -5.176 8.817 -5.385 1.00 98.56 201 MET A CA 1
ATOM 1583 C C . MET A 1 201 ? -6.521 8.316 -4.845 1.00 98.56 201 MET A C 1
ATOM 1585 O O . MET A 1 201 ? -6.996 8.835 -3.837 1.00 98.56 201 MET A O 1
ATOM 1589 N N . HIS A 1 202 ? -7.089 7.251 -5.418 1.00 98.69 202 HIS A N 1
ATOM 1590 C CA . HIS A 1 202 ? -8.326 6.653 -4.906 1.00 98.69 202 HIS A CA 1
ATOM 1591 C C . HIS A 1 202 ? -8.163 6.060 -3.495 1.00 98.69 202 HIS A C 1
ATOM 1593 O O . HIS A 1 202 ? -9.057 6.192 -2.654 1.00 98.69 202 HIS A O 1
ATOM 1599 N N . VAL A 1 203 ? -7.013 5.444 -3.196 1.00 98.69 203 VAL A N 1
ATOM 1600 C CA . VAL A 1 203 ? -6.684 4.961 -1.841 1.00 98.69 203 VAL A CA 1
ATOM 1601 C C . VAL A 1 203 ? -6.655 6.126 -0.845 1.00 98.69 203 VAL A C 1
ATOM 1603 O O . VAL A 1 203 ? -7.280 6.045 0.216 1.00 98.69 203 VAL A O 1
ATOM 1606 N N . LEU A 1 204 ? -5.974 7.223 -1.186 1.00 98.62 204 LEU A N 1
ATOM 1607 C CA . LEU A 1 204 ? -5.891 8.427 -0.353 1.00 98.62 204 LEU A CA 1
ATOM 1608 C C . LEU A 1 204 ? -7.263 9.080 -0.145 1.00 98.62 204 LEU A C 1
ATOM 1610 O O . LEU A 1 204 ? -7.597 9.449 0.983 1.00 98.62 204 LEU A O 1
ATOM 1614 N N . ASP A 1 205 ? -8.081 9.168 -1.192 1.00 98.56 205 ASP A N 1
ATOM 1615 C CA . ASP A 1 205 ? -9.440 9.704 -1.108 1.00 98.56 205 ASP A CA 1
ATOM 1616 C C . ASP A 1 205 ? -10.338 8.836 -0.213 1.00 98.56 205 ASP A C 1
ATOM 1618 O O . ASP A 1 205 ? -11.077 9.364 0.623 1.00 98.56 205 ASP A O 1
ATOM 1622 N N . SER A 1 206 ? -10.227 7.506 -0.300 1.00 98.06 206 SER A N 1
ATOM 1623 C CA . SER A 1 206 ? -10.976 6.579 0.561 1.00 98.06 206 SER A CA 1
ATOM 1624 C C . SER A 1 206 ? -10.560 6.679 2.033 1.00 98.06 206 SER A C 1
ATOM 1626 O O . SER A 1 206 ? -11.425 6.665 2.915 1.00 98.06 206 SER A O 1
ATOM 1628 N N . LEU A 1 207 ? -9.261 6.836 2.316 1.00 97.38 207 LEU A N 1
ATOM 1629 C CA . LEU A 1 207 ? -8.747 7.091 3.669 1.00 97.38 207 LEU A CA 1
ATOM 1630 C C . LEU A 1 207 ? -9.272 8.420 4.223 1.00 97.38 207 LEU A C 1
ATOM 1632 O O . LEU A 1 207 ? -9.774 8.470 5.349 1.00 97.38 207 LEU A O 1
ATOM 1636 N N . LYS A 1 208 ? -9.223 9.481 3.410 1.00 95.38 208 LYS A N 1
ATOM 1637 C CA . LYS A 1 208 ? -9.730 10.811 3.765 1.00 95.38 208 LYS A CA 1
ATOM 1638 C C . LYS A 1 208 ? -11.224 10.781 4.073 1.00 95.38 208 LYS A C 1
ATOM 1640 O O . LYS A 1 208 ? -11.637 11.320 5.096 1.00 95.38 208 LYS A O 1
ATOM 1645 N N . ALA A 1 209 ? -12.024 10.104 3.248 1.00 94.19 209 ALA A N 1
ATOM 1646 C CA . ALA A 1 209 ? -13.462 9.944 3.467 1.00 94.19 209 ALA A CA 1
ATOM 1647 C C . ALA A 1 209 ? -13.798 9.224 4.788 1.00 94.19 209 ALA A C 1
ATOM 1649 O O . ALA A 1 209 ? -14.882 9.411 5.335 1.00 94.19 209 ALA A O 1
ATOM 1650 N N . LYS A 1 210 ? -12.864 8.423 5.316 1.00 88.75 210 LYS A N 1
ATOM 1651 C CA . LYS A 1 210 ? -12.996 7.668 6.572 1.00 88.75 210 LYS A CA 1
ATOM 1652 C C . LYS A 1 210 ? -12.311 8.339 7.768 1.00 88.75 210 LYS A C 1
ATOM 1654 O O . LYS A 1 210 ? -12.290 7.758 8.847 1.00 88.75 210 LYS A O 1
ATOM 1659 N N . ASN A 1 211 ? -11.766 9.549 7.603 1.00 89.00 211 ASN A N 1
ATOM 1660 C CA . ASN A 1 211 ? -10.971 10.252 8.620 1.00 89.00 211 ASN A CA 1
ATOM 1661 C C . ASN A 1 211 ? -9.769 9.434 9.139 1.00 89.00 211 ASN A C 1
ATOM 1663 O O . ASN A 1 211 ? -9.401 9.528 10.312 1.00 89.00 211 ASN A O 1
ATOM 1667 N N . ILE A 1 212 ? -9.151 8.630 8.270 1.00 91.38 212 ILE A N 1
ATOM 1668 C CA . ILE A 1 212 ? -7.943 7.861 8.582 1.00 91.38 212 ILE A CA 1
ATOM 1669 C C . ILE A 1 212 ? -6.731 8.622 8.046 1.00 91.38 212 ILE A C 1
ATOM 1671 O O . ILE A 1 212 ? -6.676 8.969 6.868 1.00 91.38 212 ILE A O 1
ATOM 1675 N N . ILE A 1 213 ? -5.736 8.859 8.901 1.00 96.00 213 ILE A N 1
ATOM 1676 C CA . ILE A 1 213 ? -4.493 9.540 8.530 1.00 96.00 213 ILE A CA 1
ATOM 1677 C C . ILE A 1 213 ? -3.607 8.584 7.710 1.00 96.00 213 ILE A C 1
ATOM 1679 O O . ILE A 1 213 ? -3.185 7.547 8.238 1.00 96.00 213 ILE A O 1
ATOM 1683 N N . PRO A 1 214 ? -3.281 8.909 6.446 1.00 98.06 214 PRO A N 1
ATOM 1684 C CA . PRO A 1 214 ? -2.345 8.118 5.659 1.00 98.06 214 PRO A CA 1
ATOM 1685 C C . PRO A 1 214 ? -0.911 8.322 6.163 1.00 98.06 214 PRO A C 1
ATOM 1687 O O . PRO A 1 214 ? -0.460 9.453 6.343 1.00 98.06 214 PRO A O 1
ATOM 1690 N N . LEU A 1 215 ? -0.172 7.228 6.348 1.00 98.25 215 LEU A N 1
ATOM 1691 C CA . LEU A 1 215 ? 1.272 7.245 6.597 1.00 98.25 215 LEU A CA 1
ATOM 1692 C C . LEU A 1 215 ? 1.978 6.575 5.413 1.00 98.25 215 LEU A C 1
ATOM 1694 O O . LEU A 1 215 ? 2.008 5.351 5.301 1.00 98.25 215 LEU A O 1
ATOM 1698 N N . VAL A 1 216 ? 2.521 7.380 4.504 1.00 98.44 216 VAL A N 1
ATOM 1699 C CA . VAL A 1 216 ? 3.039 6.882 3.224 1.00 98.44 216 VAL A CA 1
ATOM 1700 C C . VAL A 1 216 ? 4.510 6.504 3.346 1.00 98.44 216 VAL A C 1
ATOM 1702 O O . VAL A 1 216 ? 5.352 7.308 3.734 1.00 98.44 216 VAL A O 1
ATOM 1705 N N . THR A 1 217 ? 4.824 5.258 3.009 1.00 98.56 217 THR A N 1
ATOM 1706 C CA . THR A 1 217 ? 6.197 4.770 2.860 1.00 98.56 217 THR A CA 1
ATOM 1707 C C . THR A 1 217 ? 6.588 4.836 1.389 1.00 98.56 217 THR A C 1
ATOM 1709 O O . THR A 1 217 ? 6.016 4.123 0.571 1.00 98.56 217 THR A O 1
ATOM 1712 N N . ILE A 1 218 ? 7.562 5.678 1.051 1.00 98.00 218 ILE A N 1
ATOM 1713 C CA . ILE A 1 218 ? 7.965 5.898 -0.347 1.00 98.00 218 ILE A CA 1
ATOM 1714 C C . ILE A 1 218 ? 8.612 4.639 -0.944 1.00 98.00 218 ILE A C 1
ATOM 1716 O O . ILE A 1 218 ? 8.398 4.340 -2.110 1.00 98.00 218 ILE A O 1
ATOM 1720 N N . PHE A 1 219 ? 9.345 3.849 -0.153 1.00 98.25 219 PHE A N 1
ATOM 1721 C CA . PHE A 1 219 ? 9.972 2.618 -0.636 1.00 98.25 219 PHE A CA 1
ATOM 1722 C C . PHE A 1 219 ? 9.856 1.466 0.357 1.00 98.25 219 PHE A C 1
ATOM 1724 O O . PHE A 1 219 ? 10.178 1.624 1.538 1.00 98.25 219 PHE A O 1
ATOM 1731 N N . HIS A 1 220 ? 9.436 0.292 -0.124 1.00 98.56 220 HIS A N 1
ATOM 1732 C CA . HIS A 1 220 ? 9.390 -0.934 0.673 1.00 98.56 220 HIS A CA 1
ATOM 1733 C C . HIS A 1 220 ? 9.826 -2.156 -0.149 1.00 98.56 220 HIS A C 1
ATOM 1735 O O . HIS A 1 220 ? 9.056 -3.080 -0.395 1.00 98.56 220 HIS A O 1
ATOM 1741 N N . TRP A 1 221 ? 11.107 -2.153 -0.526 1.00 98.06 221 TRP A N 1
ATOM 1742 C CA . TRP A 1 221 ? 11.854 -3.270 -1.129 1.00 98.06 221 TRP A CA 1
ATOM 1743 C C . TRP A 1 221 ? 11.474 -3.654 -2.563 1.00 98.06 221 TRP A C 1
ATOM 1745 O O . TRP A 1 221 ? 12.166 -4.472 -3.163 1.00 98.06 221 TRP A O 1
ATOM 1755 N N . ASP A 1 222 ? 10.447 -3.058 -3.153 1.00 98.00 222 ASP A N 1
ATOM 1756 C CA . ASP A 1 222 ? 9.972 -3.350 -4.502 1.00 98.00 222 ASP A CA 1
ATOM 1757 C C . ASP A 1 222 ? 10.650 -2.477 -5.567 1.00 98.00 222 ASP A C 1
ATOM 1759 O O . ASP A 1 222 ? 9.995 -1.768 -6.320 1.00 98.00 222 ASP A O 1
ATOM 1763 N N . LEU A 1 223 ? 11.984 -2.539 -5.639 1.00 98.62 223 LEU A N 1
ATOM 1764 C CA . LEU A 1 223 ? 12.768 -1.830 -6.658 1.00 98.62 223 LEU A CA 1
ATOM 1765 C C . LEU A 1 223 ? 12.372 -2.313 -8.072 1.00 98.62 223 LEU A C 1
ATOM 1767 O O . LEU A 1 223 ? 12.280 -3.532 -8.257 1.00 98.62 223 LEU A O 1
ATOM 1771 N N . PRO A 1 224 ? 12.158 -1.411 -9.054 1.00 98.44 224 PRO A N 1
ATOM 1772 C CA . PRO A 1 224 ? 12.279 -1.698 -10.487 1.00 98.44 224 PRO A CA 1
ATOM 1773 C C . PRO A 1 224 ? 13.317 -2.771 -10.826 1.00 98.44 224 PRO A C 1
ATOM 1775 O O . PRO A 1 224 ? 14.457 -2.675 -10.383 1.00 98.44 224 PRO A O 1
ATOM 1778 N N . ASP A 1 225 ? 12.950 -3.797 -11.596 1.00 97.50 225 ASP A N 1
ATOM 1779 C CA . ASP A 1 225 ? 13.876 -4.904 -11.878 1.00 97.50 225 ASP A CA 1
ATOM 1780 C C . ASP A 1 225 ? 15.035 -4.550 -12.817 1.00 97.50 225 ASP A C 1
ATOM 1782 O O . ASP A 1 225 ? 15.971 -5.336 -12.959 1.00 97.50 225 ASP A O 1
ATOM 1786 N N . ASP A 1 226 ? 14.984 -3.372 -13.429 1.00 97.25 226 ASP A N 1
ATOM 1787 C CA . ASP A 1 226 ? 16.033 -2.817 -14.269 1.00 97.25 226 ASP A CA 1
ATOM 1788 C C . ASP A 1 226 ? 16.970 -1.837 -13.534 1.00 97.25 226 ASP A C 1
ATOM 1790 O O . ASP A 1 226 ? 17.925 -1.352 -14.140 1.00 97.25 226 ASP A O 1
ATOM 1794 N N . LEU A 1 227 ? 16.725 -1.576 -12.243 1.00 97.56 227 LEU A N 1
ATOM 1795 C CA . LEU A 1 227 ? 17.587 -0.777 -11.367 1.00 97.56 227 LEU A CA 1
ATOM 1796 C C . LEU A 1 227 ? 18.329 -1.666 -10.356 1.00 97.56 227 LEU A C 1
ATOM 1798 O O . LEU A 1 227 ? 17.882 -2.761 -10.012 1.00 97.56 227 LEU A O 1
ATOM 1802 N N . ASP A 1 228 ? 19.444 -1.161 -9.827 1.00 97.25 228 ASP A N 1
ATOM 1803 C CA . ASP A 1 228 ? 20.238 -1.823 -8.787 1.00 97.25 228 ASP A CA 1
ATOM 1804 C C . ASP A 1 228 ? 20.670 -0.804 -7.723 1.00 97.25 228 ASP A C 1
ATOM 1806 O O . ASP A 1 228 ? 21.165 0.272 -8.046 1.00 97.25 228 ASP A O 1
ATOM 1810 N N . TRP A 1 229 ? 20.524 -1.155 -6.443 1.00 97.44 229 TRP A N 1
ATOM 1811 C CA . TRP A 1 229 ? 20.996 -0.334 -5.323 1.00 97.44 229 TRP A CA 1
ATOM 1812 C C . TRP A 1 229 ? 22.518 -0.154 -5.288 1.00 97.44 229 TRP A C 1
ATOM 1814 O O . TRP A 1 229 ? 23.010 0.739 -4.598 1.00 97.44 229 TRP A O 1
ATOM 1824 N N . LEU A 1 230 ? 23.265 -1.011 -5.987 1.00 97.88 230 LEU A N 1
ATOM 1825 C CA . LEU A 1 230 ? 24.718 -0.908 -6.120 1.00 97.88 230 LEU A CA 1
ATOM 1826 C C . LEU A 1 230 ? 25.155 0.051 -7.236 1.00 97.88 230 LEU A C 1
ATOM 1828 O O . LEU A 1 230 ? 26.335 0.403 -7.287 1.00 97.88 230 LEU A O 1
ATOM 1832 N N . ASP A 1 231 ? 24.235 0.489 -8.101 1.00 97.31 231 ASP A N 1
ATOM 1833 C CA . ASP A 1 231 ? 24.501 1.536 -9.086 1.00 97.31 231 ASP A CA 1
ATOM 1834 C C . ASP A 1 231 ? 24.253 2.916 -8.466 1.00 97.31 231 ASP A C 1
ATOM 1836 O O . ASP A 1 231 ? 23.195 3.185 -7.903 1.00 97.31 231 ASP A O 1
ATOM 1840 N N . VAL A 1 232 ? 25.220 3.826 -8.590 1.00 96.75 232 VAL A N 1
ATOM 1841 C CA . VAL A 1 232 ? 25.095 5.192 -8.067 1.00 96.75 232 VAL A CA 1
ATOM 1842 C C . VAL A 1 232 ? 23.972 5.977 -8.753 1.00 96.75 232 VAL A C 1
ATOM 1844 O O . VAL A 1 232 ? 23.392 6.867 -8.127 1.00 96.75 232 VAL A O 1
ATOM 1847 N N . SER A 1 233 ? 23.613 5.636 -9.998 1.00 95.44 233 SER A N 1
ATOM 1848 C CA . SER A 1 233 ? 22.523 6.305 -10.722 1.00 95.44 233 SER A CA 1
ATOM 1849 C C . SER A 1 233 ? 21.163 6.123 -10.045 1.00 95.44 233 SER A C 1
ATOM 1851 O O . SER A 1 233 ? 20.276 6.959 -10.217 1.00 95.44 233 SER A O 1
ATOM 1853 N N . VAL A 1 234 ? 20.997 5.078 -9.221 1.00 97.06 234 VAL A N 1
ATOM 1854 C CA . VAL A 1 234 ? 19.751 4.806 -8.488 1.00 97.06 234 VAL A CA 1
ATOM 1855 C C . VAL A 1 234 ? 19.379 5.940 -7.534 1.00 97.06 234 VAL A C 1
ATOM 1857 O O . VAL A 1 234 ? 18.206 6.108 -7.215 1.00 97.06 234 VAL A O 1
ATOM 1860 N N . VAL A 1 235 ? 20.358 6.737 -7.087 1.00 97.88 235 VAL A N 1
ATOM 1861 C CA . VAL A 1 235 ? 20.124 7.888 -6.208 1.00 97.88 235 VAL A CA 1
ATOM 1862 C C . VAL A 1 235 ? 19.284 8.942 -6.927 1.00 97.88 235 VAL A C 1
ATOM 1864 O O . VAL A 1 235 ? 18.299 9.419 -6.366 1.00 97.88 235 VAL A O 1
ATOM 1867 N N . GLU A 1 236 ? 19.640 9.270 -8.171 1.00 97.12 236 GLU A N 1
ATOM 1868 C CA . GLU A 1 236 ? 18.882 10.212 -9.000 1.00 97.12 236 GLU A CA 1
ATOM 1869 C C . GLU A 1 236 ? 17.529 9.615 -9.390 1.00 97.12 236 GLU A C 1
ATOM 1871 O O . GLU A 1 236 ? 16.506 10.274 -9.229 1.00 97.12 236 GLU A O 1
ATOM 1876 N N . SER A 1 237 ? 17.488 8.335 -9.778 1.00 96.88 237 SER A N 1
ATOM 1877 C CA . SER A 1 237 ? 16.226 7.658 -10.107 1.00 96.88 237 SER A CA 1
ATOM 1878 C C . SER A 1 237 ? 15.249 7.627 -8.927 1.00 96.88 237 SER A C 1
ATOM 1880 O O . SER A 1 237 ? 14.049 7.814 -9.115 1.00 96.88 237 SER A O 1
ATOM 1882 N N . PHE A 1 238 ? 15.744 7.407 -7.705 1.00 97.94 238 PHE A N 1
ATOM 1883 C CA . PHE A 1 238 ? 14.916 7.432 -6.501 1.00 97.94 238 PHE A CA 1
ATOM 1884 C C . PHE A 1 238 ? 14.408 8.843 -6.191 1.00 97.94 238 PHE A C 1
ATOM 1886 O O . PHE A 1 238 ? 13.259 8.996 -5.786 1.00 97.94 238 PHE A O 1
ATOM 1893 N N . ALA A 1 239 ? 15.242 9.865 -6.401 1.00 97.62 239 ALA A N 1
ATOM 1894 C CA . ALA A 1 239 ? 14.859 11.260 -6.207 1.00 97.62 239 ALA A CA 1
ATOM 1895 C C . ALA A 1 239 ? 13.824 11.747 -7.235 1.00 97.62 239 ALA A C 1
ATOM 1897 O O . ALA A 1 239 ? 12.965 12.539 -6.875 1.00 97.62 239 ALA A O 1
ATOM 1898 N N . GLU A 1 240 ? 13.882 11.283 -8.487 1.00 96.12 240 GLU A N 1
ATOM 1899 C CA . GLU A 1 240 ? 12.862 11.586 -9.506 1.00 96.12 240 GLU A CA 1
ATOM 1900 C C . GLU A 1 240 ? 11.522 10.897 -9.227 1.00 96.12 240 GLU A C 1
ATOM 1902 O O . GLU A 1 240 ? 10.463 11.426 -9.565 1.00 96.12 240 GLU A O 1
ATOM 1907 N N . TYR A 1 241 ? 11.570 9.707 -8.628 1.00 96.75 241 TYR A N 1
ATOM 1908 C CA . TYR A 1 241 ? 10.387 8.963 -8.215 1.00 96.75 241 TYR A CA 1
ATOM 1909 C C . TYR A 1 241 ? 9.667 9.591 -7.005 1.00 96.75 241 TYR A C 1
ATOM 1911 O O . TYR A 1 241 ? 8.434 9.558 -6.966 1.00 96.75 241 TYR A O 1
ATOM 1919 N N . ALA A 1 242 ? 10.419 10.099 -6.023 1.00 94.50 242 ALA A N 1
ATOM 1920 C CA . ALA A 1 242 ? 9.913 10.588 -4.734 1.00 94.50 242 ALA A CA 1
ATOM 1921 C C . ALA A 1 242 ? 9.232 11.966 -4.812 1.00 94.50 242 ALA A C 1
ATOM 1923 O O . ALA A 1 242 ? 8.179 12.117 -4.146 1.00 94.50 242 ALA A O 1
#

Foldseek 3Di:
DVVVVVVVVVVVPPPPDPDPPVVVVVCLVCVPQWDWDADPVRFIFIDGPPDDGDGDDDDPDDDQDPVNVVVVVVCCVVLQDDVLLVLLCVVVVNDSNVSSVDDPPDFDEDAEECLQAAAPCPPQQQAAFPQQVQLCVDPNDVVSDGSNCHNNCLVCVLVVLVVRLSSSGQEYEYEQQLSLQFNQDPVRGTDGRPRSVVSVVVNVVSCVVSNHHYDYDHDDRGHRPPDDPPDPCVVVVSVVSD

Organism: Polarella glacialis (NCBI:txid89957)

Secondary structure (DSSP, 8-state):
-HHHHHHHHHHHHS----THHHHHHHHHH-GGGEEEEE-TTS-EEEEETTS--------SS-PPPHHHHHHHHHHHHHS---HHHHHHHHHHT--HHHHTTSPTT---EEE--HHHH---TTSTTPPPBHHHHHHHHSSSSGGG--TTTTT-HHHHHHHHHHHHHHTT-SEEEEE--HHHHSPBPTTS-B---HHHHHHHHHHHHHHHHTTPEEEEES-SS--BTT--TTSTTHHHHHHHH-

InterPro domains:
  IPR001360 Glycoside hydrolase family 1 [PF00232] (102-242)
  IPR001360 Glycoside hydrolase family 1 [PTHR10353] (107-242)
  IPR017853 Glycoside hydrolase superfamily [SSF51445] (104-242)
  IPR033132 Glycosyl hydrolases family 1, N-terminal conserved site [PS00653] (106-120)

Sequence (242 aa):
DRRVRQEWSDLRRSGLIGAGAIIKHLLLERPNAFEISNEATGQTTVRLVGEAELAVRESKGGIMNSEQMTSIEAYMRKAGGSERVSRLGVLFGIDEATLSRHKEGFLWGAATAAYQIEGAWNSFGKQRSIWDNFCQKGGGVVKNETGNVAAEFYDRYEADLQRVADYGFNSFRFSISWPRIFPKGLDGVHRPNPEGVQFYMHVLDSLKAKNIIPLVTIFHWDLPDDLDWLDVSVVESFAEYA

Radius of gyration: 24.83 Å; chains: 1; bounding box: 69×37×62 Å

pLDDT: mean 73.28, std 26.07, range [25.88, 98.81]